Protein AF-A0A5M9QI84-F1 (afdb_monomer)

Organism: NCBI:txid29419

Mean predicted aligned error: 10.66 Å

Structure (mmCIF, N/CA/C/O backbone):
data_AF-A0A5M9QI84-F1
#
_entry.id   AF-A0A5M9QI84-F1
#
loop_
_atom_site.group_PDB
_atom_site.id
_atom_site.type_symbol
_atom_site.label_atom_id
_atom_site.label_alt_id
_atom_site.label_comp_id
_atom_site.label_asym_id
_atom_site.label_entity_id
_atom_site.label_seq_id
_atom_site.pdbx_PDB_ins_code
_atom_site.Cartn_x
_atom_site.Cartn_y
_atom_site.Cartn_z
_atom_site.occupancy
_atom_site.B_iso_or_equiv
_atom_site.auth_seq_id
_atom_site.auth_comp_id
_atom_site.auth_asym_id
_atom_site.auth_atom_id
_atom_site.pdbx_PDB_model_num
ATOM 1 N N . MET A 1 1 ? 29.558 16.854 -6.174 1.00 30.55 1 MET A N 1
ATOM 2 C CA . MET A 1 1 ? 29.067 15.676 -6.919 1.00 30.55 1 MET A CA 1
ATOM 3 C C . MET A 1 1 ? 27.880 15.114 -6.153 1.00 30.55 1 MET A C 1
ATOM 5 O O . MET A 1 1 ? 28.047 14.243 -5.314 1.00 30.55 1 MET A O 1
ATOM 9 N N . GLU A 1 2 ? 26.705 15.709 -6.356 1.00 24.31 2 GLU A N 1
ATOM 10 C CA . GLU A 1 2 ? 25.449 15.285 -5.729 1.00 24.31 2 GLU A CA 1
ATOM 11 C C . GLU A 1 2 ? 24.767 14.241 -6.618 1.00 24.31 2 GLU A C 1
ATOM 13 O O . GLU A 1 2 ? 24.443 14.504 -7.779 1.00 24.31 2 GLU A O 1
ATOM 18 N N . ASN A 1 3 ? 24.568 13.043 -6.070 1.00 26.72 3 ASN A N 1
ATOM 19 C CA . ASN A 1 3 ? 23.827 11.963 -6.709 1.00 26.72 3 ASN A CA 1
ATOM 20 C C . ASN A 1 3 ? 22.342 12.337 -6.807 1.00 26.72 3 ASN A C 1
ATOM 22 O O . ASN A 1 3 ? 21.588 12.281 -5.837 1.00 26.72 3 ASN A O 1
ATOM 26 N N . SER A 1 4 ? 21.922 12.705 -8.014 1.00 24.72 4 SER A N 1
ATOM 27 C CA . SER A 1 4 ? 20.533 12.960 -8.381 1.00 24.72 4 SER A CA 1
ATOM 28 C C . SER A 1 4 ? 19.772 11.640 -8.559 1.00 24.72 4 SER A C 1
ATOM 30 O O . SER A 1 4 ? 19.686 11.075 -9.650 1.00 24.72 4 SER A O 1
ATOM 32 N N . LEU A 1 5 ? 19.191 11.134 -7.469 1.00 24.02 5 LEU A N 1
ATOM 33 C CA . LEU A 1 5 ? 18.196 10.060 -7.536 1.00 24.02 5 LEU A CA 1
ATOM 34 C C . LEU A 1 5 ? 16.923 10.561 -8.260 1.00 24.02 5 LEU A C 1
ATOM 36 O O . LEU A 1 5 ? 16.459 11.676 -8.002 1.00 24.02 5 LEU A O 1
ATOM 40 N N . PRO A 1 6 ? 16.344 9.777 -9.190 1.00 25.61 6 PRO A N 1
ATOM 41 C CA . PRO A 1 6 ? 15.227 10.212 -10.022 1.00 25.61 6 PRO A CA 1
ATOM 42 C C . PRO A 1 6 ? 13.938 10.449 -9.217 1.00 25.61 6 PRO A C 1
ATOM 44 O O . PRO A 1 6 ? 13.602 9.718 -8.292 1.00 25.61 6 PRO A O 1
ATOM 47 N N . LEU A 1 7 ? 13.183 11.467 -9.643 1.00 30.34 7 LEU A N 1
ATOM 48 C CA . LEU A 1 7 ? 11.982 12.067 -9.037 1.00 30.34 7 LEU A CA 1
ATOM 49 C C . LEU A 1 7 ? 10.763 11.137 -8.776 1.00 30.34 7 LEU A C 1
ATOM 51 O O . LEU A 1 7 ? 9.669 11.652 -8.547 1.00 30.34 7 LEU A O 1
ATOM 55 N N . ILE A 1 8 ? 10.897 9.805 -8.826 1.00 24.98 8 ILE A N 1
ATOM 56 C CA . ILE A 1 8 ? 9.783 8.851 -8.627 1.00 24.98 8 ILE A CA 1
ATOM 57 C C . ILE A 1 8 ? 9.640 8.374 -7.168 1.00 24.98 8 ILE A C 1
ATOM 59 O O . ILE A 1 8 ? 8.590 7.875 -6.788 1.00 24.98 8 ILE A O 1
ATOM 63 N N . HIS A 1 9 ? 10.615 8.620 -6.297 1.00 30.11 9 HIS A N 1
ATOM 64 C CA . HIS A 1 9 ? 10.613 8.086 -4.925 1.00 30.11 9 HIS A CA 1
ATOM 65 C C . HIS A 1 9 ? 9.858 8.933 -3.877 1.00 30.11 9 HIS A C 1
ATOM 67 O O . HIS A 1 9 ? 10.265 8.960 -2.722 1.00 30.11 9 HIS A O 1
ATOM 73 N N . ARG A 1 10 ? 8.818 9.700 -4.243 1.00 29.59 10 ARG A N 1
ATOM 74 C CA . ARG A 1 10 ? 8.247 10.722 -3.329 1.00 29.59 10 ARG A CA 1
ATOM 75 C C . ARG A 1 10 ? 6.723 10.754 -3.196 1.00 29.59 10 ARG A C 1
ATOM 77 O O . ARG A 1 10 ? 6.195 11.764 -2.749 1.00 29.59 10 ARG A O 1
ATOM 84 N N . PHE A 1 11 ? 6.008 9.695 -3.559 1.00 29.03 11 PHE A N 1
ATOM 85 C CA . PHE A 1 11 ? 4.573 9.614 -3.269 1.00 29.03 11 PHE A CA 1
ATOM 86 C C . PHE A 1 11 ? 4.306 8.404 -2.405 1.00 29.03 11 PHE A C 1
ATOM 88 O O . PHE A 1 11 ? 4.350 7.272 -2.873 1.00 29.03 11 PHE A O 1
ATOM 95 N N . THR A 1 12 ? 4.072 8.674 -1.133 1.00 31.38 12 THR A N 1
ATOM 96 C CA . THR A 1 12 ? 3.837 7.670 -0.117 1.00 31.38 12 THR A CA 1
ATOM 97 C C . THR A 1 12 ? 2.560 8.062 0.622 1.00 31.38 12 THR A C 1
ATOM 99 O O . THR A 1 12 ? 2.435 9.139 1.188 1.00 31.38 12 THR A O 1
ATOM 102 N N . HIS A 1 13 ? 1.578 7.173 0.514 1.00 35.91 13 HIS A N 1
ATOM 103 C CA . HIS A 1 13 ? 0.322 7.077 1.258 1.00 35.91 13 HIS A CA 1
ATOM 104 C C . HIS A 1 13 ? -0.800 8.059 0.886 1.00 35.91 13 HIS A C 1
ATOM 106 O O . HIS A 1 13 ? -0.631 9.275 0.901 1.00 35.91 13 HIS A O 1
ATOM 112 N N . LEU A 1 14 ? -1.976 7.492 0.594 1.00 32.16 14 LEU A N 1
ATOM 113 C CA . LEU A 1 14 ? -3.254 8.191 0.508 1.00 32.16 14 LEU A CA 1
ATOM 114 C C . LEU A 1 14 ? -4.172 7.607 1.585 1.00 32.16 14 LEU A C 1
ATOM 116 O O . LEU A 1 14 ? -4.514 6.429 1.550 1.00 32.16 14 LEU A O 1
ATOM 120 N N . VAL A 1 15 ? -4.579 8.423 2.549 1.00 32.28 15 VAL A N 1
ATOM 121 C CA . VAL A 1 15 ? -5.573 8.041 3.557 1.00 32.28 15 VAL A CA 1
ATOM 122 C C . VAL A 1 15 ? -6.812 8.888 3.307 1.00 32.28 15 VAL A C 1
ATOM 124 O O . VAL A 1 15 ? -6.763 10.105 3.460 1.00 32.28 15 VAL A O 1
ATOM 127 N N . SER A 1 16 ? -7.906 8.270 2.870 1.00 29.27 16 SER A N 1
ATOM 128 C CA . SER A 1 16 ? -9.192 8.944 2.661 1.00 29.27 16 SER A CA 1
ATOM 129 C C . SER A 1 16 ? -10.014 8.879 3.949 1.00 29.27 16 SER A C 1
ATOM 131 O O . SER A 1 16 ? -10.030 7.839 4.611 1.00 29.27 16 SER A O 1
ATOM 133 N N . ILE A 1 17 ? -10.671 9.970 4.355 1.00 33.84 17 ILE A N 1
ATOM 134 C CA . ILE A 1 17 ? -11.368 10.053 5.650 1.00 33.84 17 ILE A CA 1
ATOM 135 C C . ILE A 1 17 ? -12.773 10.717 5.557 1.00 33.84 17 ILE A C 1
ATOM 137 O O . ILE A 1 17 ? -12.872 11.931 5.427 1.00 33.84 17 ILE A O 1
ATOM 141 N N . THR A 1 18 ? -13.799 9.849 5.714 1.00 32.12 18 THR A N 1
ATOM 142 C CA . THR A 1 18 ? -15.209 9.867 6.255 1.00 32.12 18 THR A CA 1
ATOM 143 C C . THR A 1 18 ? -16.428 10.677 5.701 1.00 32.12 18 THR A C 1
ATOM 145 O O . THR A 1 18 ? -16.229 11.756 5.163 1.00 32.12 18 THR A O 1
ATOM 148 N N . PRO A 1 19 ? -17.698 10.163 5.883 1.00 47.44 19 PRO A N 1
ATOM 149 C CA . PRO A 1 19 ? -18.927 10.428 5.074 1.00 47.44 19 PRO A CA 1
ATOM 150 C C . PRO A 1 19 ? -20.202 10.904 5.862 1.00 47.44 19 PRO A C 1
ATOM 152 O O . PRO A 1 19 ? -20.095 11.048 7.072 1.00 47.44 19 PRO A O 1
ATOM 155 N N . PHE A 1 20 ? -21.392 11.057 5.209 1.00 30.67 20 PHE A N 1
ATOM 156 C CA . PHE A 1 20 ? -22.786 10.678 5.645 1.00 30.67 20 PHE A CA 1
ATOM 157 C C . PHE A 1 20 ? -23.955 11.115 4.676 1.00 30.67 20 PHE A C 1
ATOM 159 O O . PHE A 1 20 ? -24.188 12.295 4.472 1.00 30.67 20 PHE A O 1
ATOM 166 N N . LEU A 1 21 ? -24.667 10.102 4.130 1.00 28.45 21 LEU A N 1
ATOM 167 C CA . LEU A 1 21 ? -26.059 9.868 3.620 1.00 28.45 21 LEU A CA 1
ATOM 168 C C . LEU A 1 21 ? -26.914 10.743 2.635 1.00 28.45 21 LEU A C 1
ATOM 170 O O . LEU A 1 21 ? -27.286 11.877 2.894 1.00 28.45 21 LEU A O 1
ATOM 174 N N . HIS A 1 22 ? -27.421 9.986 1.632 1.00 26.27 22 HIS A N 1
ATOM 175 C CA . HIS A 1 22 ? -28.695 9.977 0.865 1.00 26.27 22 HIS A CA 1
ATOM 176 C C . HIS A 1 22 ? -28.988 11.016 -0.242 1.00 26.27 22 HIS A C 1
ATOM 178 O O . HIS A 1 22 ? -29.571 12.058 0.012 1.00 26.27 22 HIS A O 1
ATOM 184 N N . ALA A 1 23 ? -28.797 10.627 -1.513 1.00 22.30 23 ALA A N 1
ATOM 185 C CA . ALA A 1 23 ? -29.898 10.228 -2.405 1.00 22.30 23 ALA A CA 1
ATOM 186 C C . ALA A 1 23 ? -29.393 9.774 -3.787 1.00 22.30 23 ALA A C 1
ATOM 188 O O . ALA A 1 23 ? -28.518 10.382 -4.389 1.00 22.30 23 ALA A O 1
ATOM 189 N N . SER A 1 24 ? -29.993 8.674 -4.245 1.00 24.97 24 SER A N 1
ATOM 190 C CA . SER A 1 24 ? -30.173 8.248 -5.636 1.00 24.97 24 SER A CA 1
ATOM 191 C C . SER A 1 24 ? -30.306 9.403 -6.637 1.00 24.97 24 SER A C 1
ATOM 193 O O . SER A 1 24 ? -30.844 10.439 -6.263 1.00 24.97 24 SER A O 1
ATOM 195 N N . LEU A 1 25 ? -29.930 9.113 -7.896 1.00 24.00 25 LEU A N 1
ATOM 196 C CA . LEU A 1 25 ? -30.235 9.747 -9.202 1.00 24.00 25 LEU A CA 1
ATOM 197 C C . LEU A 1 25 ? -28.900 9.974 -9.951 1.00 24.00 25 LEU A C 1
ATOM 199 O O . LEU A 1 25 ? -28.003 10.598 -9.409 1.00 24.00 25 LEU A O 1
ATOM 203 N N . GLU A 1 26 ? -28.601 9.500 -11.160 1.00 26.55 26 GLU A N 1
ATOM 204 C CA . GLU A 1 26 ? -29.322 8.820 -12.235 1.00 26.55 26 GLU A CA 1
ATOM 205 C C . GLU A 1 26 ? -28.265 8.213 -13.183 1.00 26.55 26 GLU A C 1
ATOM 207 O O . GLU A 1 26 ? -27.348 8.900 -13.621 1.00 26.55 26 GLU A O 1
ATOM 212 N N . SER A 1 27 ? -28.407 6.940 -13.553 1.00 25.56 27 SER A N 1
ATOM 213 C CA . SER A 1 27 ? -28.215 6.495 -14.946 1.00 25.56 27 SER A CA 1
ATOM 214 C C . SER A 1 27 ? -28.806 5.097 -15.134 1.00 25.56 27 SER A C 1
ATOM 216 O O . SER A 1 27 ? -28.123 4.115 -15.393 1.00 25.56 27 SER A O 1
ATOM 218 N N . ASN A 1 28 ? -30.132 5.021 -15.016 1.00 25.98 28 ASN A N 1
ATOM 219 C CA . ASN A 1 28 ? -30.919 4.027 -15.736 1.00 25.98 28 ASN A CA 1
ATOM 220 C C . ASN A 1 28 ? -32.097 4.741 -16.402 1.00 25.98 28 ASN A C 1
ATOM 222 O O . ASN A 1 28 ? -33.171 4.893 -15.834 1.00 25.98 28 ASN A O 1
ATOM 226 N N . VAL A 1 29 ? -31.860 5.176 -17.636 1.00 28.61 29 VAL A N 1
ATOM 227 C CA . VAL A 1 29 ? -32.875 5.487 -18.647 1.00 28.61 29 VAL A CA 1
ATOM 228 C C . VAL A 1 29 ? -32.343 4.752 -19.882 1.00 28.61 29 VAL A C 1
ATOM 230 O O . VAL A 1 29 ? -31.301 5.121 -20.409 1.00 28.61 29 VAL A O 1
ATOM 233 N N . LYS A 1 30 ? -32.886 3.616 -20.331 1.00 27.00 30 LYS A N 1
ATOM 234 C CA . LYS A 1 30 ? -34.284 3.346 -20.683 1.00 27.00 30 LYS A CA 1
ATOM 235 C C . LYS A 1 30 ? -34.603 1.847 -20.582 1.00 27.00 30 LYS A C 1
ATOM 237 O O . LYS A 1 30 ? -33.882 1.045 -21.173 1.00 27.00 30 LYS A O 1
ATOM 242 N N . LYS A 1 31 ? -35.747 1.506 -19.980 1.00 28.73 31 LYS A N 1
ATOM 243 C CA . LYS A 1 31 ? -36.825 0.707 -20.605 1.00 28.73 31 LYS A CA 1
ATOM 244 C C . LYS A 1 31 ? -38.012 0.596 -19.639 1.00 28.73 31 LYS A C 1
ATOM 246 O O . LYS A 1 31 ? -37.944 -0.099 -18.633 1.00 28.73 31 LYS A O 1
ATOM 251 N N . GLU A 1 32 ? -39.080 1.314 -19.971 1.00 28.67 32 GLU A N 1
ATOM 252 C CA . GLU A 1 32 ? -40.407 1.205 -19.362 1.00 28.67 32 GLU A CA 1
ATOM 253 C C . GLU A 1 32 ? -41.165 -0.032 -19.864 1.00 28.67 32 GLU A C 1
ATOM 255 O O . GLU A 1 32 ? -41.078 -0.372 -21.045 1.00 28.67 32 GLU A O 1
ATOM 260 N N . ALA A 1 33 ? -41.960 -0.625 -18.967 1.00 28.97 33 ALA A N 1
ATOM 261 C CA . ALA A 1 33 ? -43.312 -1.172 -19.182 1.00 28.97 33 ALA A CA 1
ATOM 262 C C . ALA A 1 33 ? -43.852 -1.606 -17.793 1.00 28.97 33 ALA A C 1
ATOM 264 O O . ALA A 1 33 ? -43.355 -2.563 -17.211 1.00 28.97 33 ALA A O 1
ATOM 265 N N . SER A 1 34 ? -44.606 -0.754 -17.087 1.00 29.94 34 SER A N 1
ATOM 266 C CA . SER A 1 34 ? -46.083 -0.641 -17.075 1.00 29.94 34 SER A CA 1
ATOM 267 C C . SER A 1 34 ? -46.809 -1.479 -15.995 1.00 29.94 34 SER A C 1
ATOM 269 O O . SER A 1 34 ? -47.016 -2.677 -16.154 1.00 29.94 34 SER A O 1
ATOM 271 N N . LYS A 1 35 ? -47.287 -0.814 -14.922 1.00 29.47 35 LYS A N 1
ATOM 272 C CA . LYS A 1 35 ? -48.696 -0.813 -14.435 1.00 29.47 35 LYS A CA 1
ATOM 273 C C . LYS A 1 35 ? -48.870 -0.009 -13.121 1.00 29.47 35 LYS A C 1
ATOM 275 O O . LYS A 1 35 ? -47.956 -0.024 -12.302 1.00 29.47 35 LYS A O 1
ATOM 280 N N . PRO A 1 36 ? -50.016 0.675 -12.901 1.00 39.25 36 PRO A N 1
ATOM 281 C CA . PRO A 1 36 ? -50.215 1.598 -11.778 1.00 39.25 36 PRO A CA 1
ATOM 282 C C . PRO A 1 36 ? -51.029 0.991 -10.620 1.00 39.25 36 PRO A C 1
ATOM 284 O O . PRO A 1 36 ? -51.920 0.176 -10.855 1.00 39.25 36 PRO A O 1
ATOM 287 N N . LEU A 1 37 ? -50.806 1.473 -9.391 1.00 32.31 37 LEU A N 1
ATOM 288 C CA . LEU A 1 37 ? -51.792 1.434 -8.301 1.00 32.31 37 LEU A CA 1
ATOM 289 C C . LEU A 1 37 ? -51.643 2.661 -7.374 1.00 32.31 37 LEU A C 1
ATOM 291 O O . LEU A 1 37 ? -50.608 2.859 -6.752 1.00 32.31 37 LEU A O 1
ATOM 295 N N . SER A 1 38 ? -52.712 3.465 -7.401 1.00 32.03 38 SER A N 1
ATOM 296 C CA . SER A 1 38 ? -53.344 4.424 -6.465 1.00 32.03 38 SER A CA 1
ATOM 297 C C . SER A 1 38 ? -52.656 4.983 -5.192 1.00 32.03 38 SER A C 1
ATOM 299 O O . SER A 1 38 ? -51.777 4.362 -4.607 1.00 32.03 38 SER A O 1
ATOM 301 N N . PRO A 1 39 ? -53.119 6.167 -4.718 1.00 49.25 39 PRO A N 1
ATOM 302 C CA . PRO A 1 39 ? -52.326 7.146 -3.977 1.00 49.25 39 PRO A CA 1
ATOM 303 C C . PRO A 1 39 ? -52.599 7.137 -2.467 1.00 49.25 39 PRO A C 1
ATOM 305 O O . PRO A 1 39 ? -53.737 6.920 -2.068 1.00 49.25 39 PRO A O 1
ATOM 308 N N . GLN A 1 40 ? -51.597 7.488 -1.650 1.00 32.72 40 GLN A N 1
ATOM 309 C CA . GLN A 1 40 ? -51.746 8.317 -0.438 1.00 32.72 40 GLN A CA 1
ATOM 310 C C . GLN A 1 40 ? -50.416 8.433 0.323 1.00 32.72 40 GLN A C 1
ATOM 312 O O . GLN A 1 40 ? -49.981 7.491 0.970 1.00 32.72 40 GLN A O 1
ATOM 317 N N . ALA A 1 41 ? -49.817 9.622 0.293 1.00 31.73 41 ALA A N 1
ATOM 318 C CA . ALA A 1 41 ? -49.153 10.246 1.440 1.00 31.73 41 ALA A CA 1
ATOM 319 C C . ALA A 1 41 ? -48.819 11.697 1.060 1.00 31.73 41 ALA A C 1
ATOM 321 O O . ALA A 1 41 ? -48.107 11.947 0.090 1.00 31.73 41 ALA A O 1
ATOM 322 N N . LYS A 1 42 ? -49.365 12.667 1.800 1.00 34.41 42 LYS A N 1
ATOM 323 C CA . LYS A 1 42 ? -48.950 14.074 1.700 1.00 34.41 42 LYS A CA 1
ATOM 324 C C . LYS A 1 42 ? -47.482 14.186 2.141 1.00 34.41 42 LYS A C 1
ATOM 326 O O . LYS A 1 42 ? -47.168 13.676 3.217 1.00 34.41 42 LYS A O 1
ATOM 331 N N . PRO A 1 43 ? -46.599 14.875 1.399 1.00 35.97 43 PRO A N 1
ATOM 332 C CA . PRO A 1 43 ? -45.255 15.133 1.886 1.00 35.97 43 PRO A CA 1
ATOM 333 C C . PRO A 1 43 ? -45.310 16.283 2.896 1.00 35.97 43 PRO A C 1
ATOM 335 O O . PRO A 1 43 ? -45.725 17.396 2.572 1.00 35.97 43 PRO A O 1
ATOM 338 N N . THR A 1 44 ? -44.905 15.997 4.130 1.00 37.84 44 THR A N 1
ATOM 339 C CA . THR A 1 44 ? -44.663 17.014 5.158 1.00 37.84 44 THR A CA 1
ATOM 340 C C . THR A 1 44 ? -43.153 17.209 5.293 1.00 37.84 44 THR A C 1
ATOM 342 O O . THR A 1 44 ? -42.403 16.240 5.253 1.00 37.84 44 THR A O 1
ATOM 345 N N . SER A 1 45 ? -42.764 18.475 5.462 1.00 41.66 45 SER A N 1
ATOM 346 C CA . SER A 1 45 ? -41.455 19.021 5.857 1.00 41.66 45 SER A CA 1
ATOM 347 C C . SER A 1 45 ? -40.258 18.855 4.907 1.00 41.66 45 SER A C 1
ATOM 349 O O . SER A 1 45 ? -39.610 17.819 4.857 1.00 41.66 45 SER A O 1
ATOM 351 N N . GLN A 1 46 ? -39.943 19.968 4.229 1.00 42.53 46 GLN A N 1
ATOM 352 C CA . GLN A 1 46 ? -38.600 20.533 4.024 1.00 42.53 46 GLN A CA 1
ATOM 353 C C . GLN A 1 46 ? -37.437 19.526 3.969 1.00 42.53 46 GLN A C 1
ATOM 355 O O . GLN A 1 46 ? -36.683 19.365 4.924 1.00 42.53 46 GLN A O 1
ATOM 360 N N . SER A 1 47 ? -37.234 18.916 2.800 1.00 41.28 47 SER A N 1
ATOM 361 C CA . SER A 1 47 ? -35.943 18.325 2.449 1.00 41.28 47 SER A CA 1
ATOM 362 C C . SER A 1 47 ? -34.967 19.467 2.156 1.00 41.28 47 SER A C 1
ATOM 364 O O . SER A 1 47 ? -34.965 20.035 1.065 1.00 41.28 47 SER A O 1
ATOM 366 N N . GLN A 1 48 ? -34.157 19.841 3.148 1.00 44.88 48 GLN A N 1
ATOM 367 C CA . GLN A 1 48 ? -32.874 20.481 2.860 1.00 44.88 48 GLN A CA 1
ATOM 368 C C . GLN A 1 48 ? -32.065 19.493 2.009 1.00 44.88 48 GLN A C 1
ATOM 370 O O . GLN A 1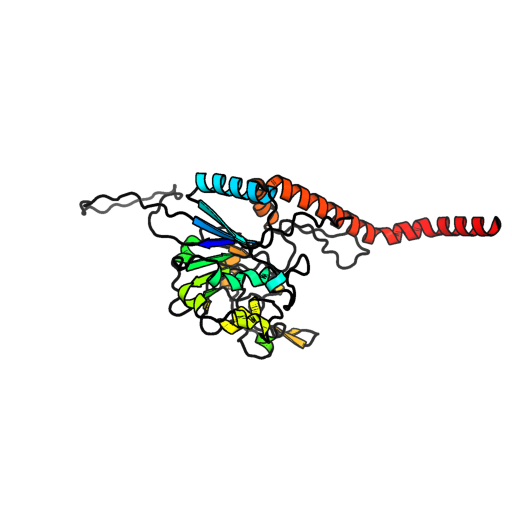 48 ? -32.060 18.293 2.296 1.00 44.88 48 GLN A O 1
ATOM 375 N N . ALA A 1 49 ? -31.453 19.976 0.926 1.00 44.56 49 ALA A N 1
ATOM 376 C CA . ALA A 1 49 ? -30.569 19.153 0.109 1.00 44.56 49 ALA A CA 1
ATOM 377 C C . ALA A 1 49 ? -29.467 18.558 1.010 1.00 44.56 49 ALA A C 1
ATOM 379 O O . ALA A 1 49 ? -28.968 19.278 1.880 1.00 44.56 49 ALA A O 1
ATOM 380 N N . PRO A 1 50 ? -29.111 17.271 0.849 1.00 50.28 50 PRO A N 1
ATOM 381 C CA . PRO A 1 50 ? -28.123 16.622 1.703 1.00 50.28 50 PRO A CA 1
ATOM 382 C C . PRO A 1 50 ? -26.801 17.396 1.656 1.00 50.28 50 PRO A C 1
ATOM 384 O O . PRO A 1 50 ? -26.292 17.717 0.580 1.00 50.28 50 PRO A O 1
ATOM 387 N N . GLU A 1 51 ? -26.263 17.718 2.831 1.00 57.38 51 GLU A N 1
ATOM 388 C CA . GLU A 1 51 ? -24.984 18.407 2.966 1.00 57.38 51 GLU A CA 1
ATOM 389 C C . GLU A 1 51 ? -23.871 17.511 2.406 1.00 57.38 51 GLU A C 1
ATOM 391 O O . GLU A 1 51 ? -23.605 16.416 2.905 1.00 57.38 51 GLU A O 1
ATOM 396 N N . ILE A 1 52 ? -23.237 17.954 1.321 1.00 68.06 52 ILE A N 1
ATOM 397 C CA . ILE A 1 52 ? -22.157 17.212 0.674 1.00 68.06 52 ILE A CA 1
ATOM 398 C C . ILE A 1 52 ? -20.906 17.333 1.545 1.00 68.06 52 ILE A C 1
ATOM 400 O O . ILE A 1 52 ? -20.202 18.342 1.507 1.00 68.06 52 ILE A O 1
ATOM 404 N N . LEU A 1 53 ? -20.624 16.295 2.333 1.00 74.25 53 LEU A N 1
ATOM 405 C CA . LEU A 1 53 ? -19.451 16.270 3.203 1.00 74.25 53 LEU A CA 1
ATOM 406 C C . LEU A 1 53 ? -18.155 16.144 2.393 1.00 74.25 53 LEU A C 1
ATOM 408 O O . LEU A 1 53 ? -18.102 15.306 1.487 1.00 74.25 53 LEU A O 1
ATOM 412 N N . PRO A 1 54 ? -17.112 16.930 2.719 1.00 85.69 54 PRO A N 1
ATOM 413 C CA . PRO A 1 54 ? -15.856 16.931 1.984 1.00 85.69 54 PRO A CA 1
ATOM 414 C C . PRO A 1 54 ? -15.042 15.650 2.172 1.00 85.69 54 PRO A C 1
ATOM 416 O O . PRO A 1 54 ? -15.033 15.048 3.243 1.00 85.69 54 PRO A O 1
ATOM 419 N N . ILE A 1 55 ? -14.291 15.266 1.137 1.00 86.50 55 ILE A N 1
ATOM 420 C CA . ILE A 1 55 ? -13.290 14.199 1.219 1.00 86.50 55 ILE A CA 1
ATOM 421 C C . ILE A 1 55 ? -11.966 14.799 1.686 1.00 86.50 55 ILE A C 1
ATOM 423 O O . ILE A 1 55 ? -11.376 15.653 1.022 1.00 86.50 55 ILE A O 1
ATOM 427 N N . HIS A 1 56 ? -11.458 14.296 2.807 1.00 92.19 56 HIS A N 1
ATOM 428 C CA . HIS A 1 56 ? -10.134 14.648 3.302 1.00 92.19 56 HIS A CA 1
ATOM 429 C C . HIS A 1 56 ? -9.129 13.559 2.928 1.00 92.19 56 HIS A C 1
ATOM 431 O O . HIS A 1 56 ? -9.255 12.407 3.350 1.00 92.19 56 HIS A O 1
ATOM 437 N N . PHE A 1 57 ? -8.118 13.932 2.147 1.00 93.88 57 PHE A N 1
ATOM 438 C CA . PHE A 1 57 ? -6.973 13.087 1.833 1.00 93.88 57 PHE A CA 1
ATOM 439 C C . PHE A 1 57 ? -5.806 13.444 2.751 1.00 93.88 57 PHE A C 1
ATOM 441 O O . PHE A 1 57 ? -5.324 14.570 2.726 1.00 93.88 57 PHE A O 1
ATOM 448 N N . HIS A 1 58 ? -5.326 12.490 3.542 1.00 95.75 58 HIS A N 1
ATOM 449 C CA . HIS A 1 58 ? -4.148 12.638 4.391 1.00 95.75 58 HIS A CA 1
ATOM 450 C C . HIS A 1 58 ? -2.991 11.840 3.780 1.00 95.75 58 HIS A C 1
ATOM 452 O O . HIS A 1 58 ? -3.060 10.615 3.691 1.00 95.75 58 HIS A O 1
ATOM 458 N N . LEU A 1 59 ? -1.934 12.527 3.347 1.00 94.44 59 LEU A N 1
ATOM 459 C CA . LEU A 1 59 ? -0.729 11.909 2.794 1.00 94.44 59 LEU A CA 1
ATOM 460 C C . LEU A 1 59 ? 0.387 11.878 3.828 1.00 94.44 59 LEU A C 1
ATOM 462 O O . LEU A 1 59 ? 0.632 12.883 4.492 1.00 94.44 59 LEU A O 1
ATOM 466 N N . LEU A 1 60 ? 1.081 10.747 3.938 1.00 92.94 60 LEU A N 1
ATOM 467 C CA . LEU A 1 60 ? 2.190 10.564 4.875 1.00 92.94 60 LEU A CA 1
ATOM 468 C C . LEU A 1 60 ? 3.509 10.577 4.095 1.00 92.94 60 LEU A C 1
ATOM 470 O O . LEU A 1 60 ? 3.850 9.612 3.425 1.00 92.94 60 LEU A O 1
ATOM 474 N N . ALA A 1 61 ? 4.283 11.649 4.146 1.00 90.00 61 ALA A N 1
ATOM 475 C CA . ALA A 1 61 ? 5.455 11.782 3.282 1.00 90.00 61 ALA A CA 1
ATOM 476 C C . ALA A 1 61 ? 6.708 12.121 4.078 1.00 90.00 61 ALA A C 1
ATOM 478 O O . ALA A 1 61 ? 6.634 12.840 5.063 1.00 90.00 61 ALA A O 1
ATOM 479 N N . ASP A 1 62 ? 7.865 11.646 3.615 1.00 88.44 62 ASP A N 1
ATOM 480 C CA . ASP A 1 62 ? 9.147 12.030 4.206 1.00 88.44 62 ASP A CA 1
ATOM 481 C C . ASP A 1 62 ? 9.527 13.452 3.774 1.00 88.44 62 ASP A C 1
ATOM 483 O O . ASP A 1 62 ? 9.447 14.424 4.524 1.00 88.44 62 ASP A O 1
ATOM 487 N N . SER A 1 63 ? 9.838 13.599 2.484 1.00 81.94 63 SER A N 1
ATOM 488 C CA . SER A 1 63 ? 10.182 14.889 1.899 1.00 81.94 63 SER A CA 1
ATOM 489 C C . SER A 1 63 ? 9.547 15.080 0.524 1.00 81.94 63 SER A C 1
ATOM 491 O O . SER A 1 63 ? 9.806 14.349 -0.436 1.00 81.94 63 SER A O 1
ATOM 493 N N . LEU A 1 64 ? 8.757 16.145 0.381 1.00 85.94 64 LEU A N 1
ATOM 494 C CA . LEU A 1 64 ? 8.145 16.535 -0.889 1.00 85.94 64 LEU A CA 1
ATOM 495 C C . LEU A 1 64 ? 8.858 17.750 -1.481 1.00 85.94 64 LEU A C 1
ATOM 497 O O . LEU A 1 64 ? 9.137 18.731 -0.798 1.00 85.94 64 LEU A O 1
ATOM 501 N N . SER A 1 65 ? 9.152 17.693 -2.781 1.00 90.00 65 SER A N 1
ATOM 502 C CA . SER A 1 65 ? 9.732 18.839 -3.488 1.00 90.00 65 SER A CA 1
ATOM 503 C C . SER A 1 65 ? 8.720 19.987 -3.595 1.00 90.00 65 SER A C 1
ATOM 505 O O . SER A 1 65 ? 7.514 19.746 -3.674 1.00 90.00 65 SER A O 1
ATOM 507 N N . LYS A 1 66 ? 9.192 21.238 -3.704 1.00 93.56 66 LYS A N 1
ATOM 508 C CA . LYS A 1 66 ? 8.316 22.401 -3.961 1.00 93.56 66 LYS A CA 1
ATOM 509 C C . LYS A 1 66 ? 7.446 22.205 -5.212 1.00 93.56 66 LYS A C 1
ATOM 511 O O . LYS A 1 66 ? 6.264 22.532 -5.198 1.00 93.56 66 LYS A O 1
ATOM 516 N N . ALA A 1 67 ? 8.011 21.609 -6.266 1.00 92.00 67 ALA A N 1
ATOM 517 C CA . ALA A 1 67 ? 7.282 21.288 -7.493 1.00 92.00 67 ALA A CA 1
ATOM 518 C C . ALA A 1 67 ? 6.170 20.250 -7.259 1.00 92.00 67 ALA A C 1
ATOM 520 O O . ALA A 1 67 ? 5.073 20.385 -7.795 1.00 92.00 67 ALA A O 1
ATOM 521 N N . THR A 1 68 ? 6.428 19.235 -6.431 1.00 88.75 68 THR A N 1
ATOM 522 C CA . THR A 1 68 ? 5.419 18.246 -6.026 1.00 88.75 68 THR A CA 1
ATOM 523 C C . THR A 1 68 ? 4.293 18.894 -5.226 1.00 88.75 68 THR A C 1
ATOM 525 O O . THR A 1 68 ? 3.130 18.671 -5.545 1.00 88.75 68 THR A O 1
ATOM 528 N N . LEU A 1 69 ? 4.622 19.732 -4.240 1.00 91.94 69 LEU A N 1
ATOM 529 C CA . LEU A 1 69 ? 3.631 20.451 -3.432 1.00 91.94 69 LEU A CA 1
ATOM 530 C C . LEU A 1 69 ? 2.742 21.359 -4.294 1.00 91.94 69 LEU A C 1
ATOM 532 O O . LEU A 1 69 ? 1.530 21.393 -4.111 1.00 91.94 69 LEU A O 1
ATOM 536 N N . SER A 1 70 ? 3.326 22.054 -5.273 1.00 95.44 70 SER A N 1
ATOM 537 C CA . SER A 1 70 ? 2.570 22.872 -6.229 1.00 95.44 70 SER A CA 1
ATOM 538 C C . SER A 1 70 ? 1.604 22.035 -7.082 1.00 95.44 70 SER A C 1
ATOM 540 O O . SER A 1 70 ? 0.447 22.423 -7.256 1.00 95.44 70 SER A O 1
ATOM 542 N N . ARG A 1 71 ? 2.032 20.854 -7.549 1.00 92.50 71 ARG A N 1
ATOM 543 C CA . ARG A 1 71 ? 1.152 19.920 -8.270 1.00 92.50 71 ARG A CA 1
ATOM 544 C C . ARG A 1 71 ? 0.045 19.343 -7.385 1.00 92.50 71 ARG A C 1
ATOM 546 O O . ARG A 1 71 ? -1.072 19.207 -7.867 1.00 92.50 71 ARG A O 1
ATOM 553 N N . LEU A 1 72 ? 0.319 19.057 -6.108 1.00 92.94 72 LEU A N 1
ATOM 554 C CA . LEU A 1 72 ? -0.701 18.611 -5.150 1.00 92.94 72 LEU A CA 1
ATOM 555 C C . LEU A 1 72 ? -1.764 19.687 -4.905 1.00 92.94 72 LEU A C 1
ATOM 557 O O . LEU A 1 72 ? -2.942 19.368 -4.950 1.00 92.94 72 LEU A O 1
ATOM 561 N N . ARG A 1 73 ? -1.375 20.959 -4.752 1.00 96.56 73 ARG A N 1
ATOM 562 C CA . ARG A 1 73 ? -2.336 22.076 -4.652 1.00 96.56 73 ARG A CA 1
ATOM 563 C C . ARG A 1 73 ? -3.191 22.217 -5.908 1.00 96.56 73 ARG A C 1
ATOM 565 O O . ARG A 1 73 ? -4.382 22.470 -5.825 1.00 96.56 73 ARG A O 1
ATOM 572 N N . THR A 1 74 ? -2.583 22.026 -7.079 1.00 95.56 74 THR A N 1
ATOM 573 C CA . THR A 1 74 ? -3.327 22.022 -8.348 1.00 95.56 74 THR A CA 1
ATOM 574 C C . THR A 1 74 ? -4.330 20.867 -8.380 1.00 95.56 74 THR A C 1
ATOM 576 O O . THR A 1 74 ? -5.472 21.065 -8.775 1.00 95.56 74 THR A O 1
ATOM 579 N N . LEU A 1 75 ? -3.918 19.677 -7.926 1.00 93.25 75 LEU A N 1
ATOM 580 C CA . LEU A 1 75 ? -4.781 18.499 -7.860 1.00 93.25 75 LEU A CA 1
ATOM 581 C C . LEU A 1 75 ? -5.946 18.721 -6.892 1.00 93.25 75 LEU A C 1
ATOM 583 O O . LEU A 1 75 ? -7.078 18.431 -7.255 1.00 93.25 75 LEU A O 1
ATOM 587 N N . GLU A 1 76 ? -5.681 19.265 -5.705 1.00 94.12 76 GLU A N 1
ATOM 588 C CA . GLU A 1 76 ? -6.705 19.641 -4.728 1.00 94.12 76 GLU A CA 1
ATOM 589 C C . GLU A 1 76 ? -7.743 20.579 -5.347 1.00 94.12 76 GLU A C 1
ATOM 591 O O . GLU A 1 76 ? -8.927 20.265 -5.307 1.00 94.12 76 GLU A O 1
ATOM 596 N N . SER A 1 77 ? -7.314 21.662 -6.008 1.00 95.12 77 SER A N 1
ATOM 597 C CA . SER A 1 77 ? -8.229 22.582 -6.695 1.00 95.12 77 SER A CA 1
ATOM 598 C C . SER A 1 77 ? -9.055 21.893 -7.785 1.00 95.12 77 SER A C 1
ATOM 600 O O . SER A 1 77 ? -10.255 22.142 -7.890 1.00 95.12 77 SER A O 1
ATOM 602 N N . SER A 1 78 ? -8.440 21.019 -8.592 1.00 91.44 78 SER A N 1
ATOM 603 C CA . SER A 1 78 ? -9.147 20.267 -9.638 1.00 91.44 78 SER A CA 1
ATOM 604 C C . SER A 1 78 ? -10.172 19.285 -9.066 1.00 91.44 78 SER A C 1
ATOM 606 O O . SER A 1 78 ? -11.265 19.171 -9.611 1.00 91.44 78 SER A O 1
ATOM 608 N N . LEU A 1 79 ? -9.845 18.593 -7.972 1.00 88.62 79 LEU A N 1
ATOM 609 C CA . LEU A 1 79 ? -10.767 17.675 -7.300 1.00 88.62 79 LEU A CA 1
ATOM 610 C C . LEU A 1 79 ? -11.893 18.433 -6.597 1.00 88.62 79 LEU A C 1
ATOM 612 O O . LEU A 1 79 ? -13.050 18.051 -6.734 1.00 88.62 79 LEU A O 1
ATOM 616 N N . ASN A 1 80 ? -11.573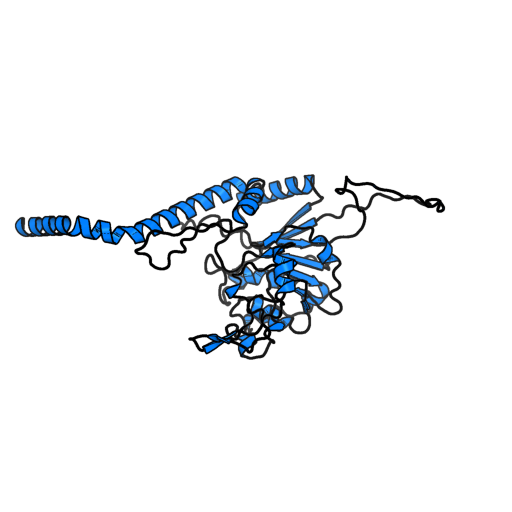 19.538 -5.921 1.00 89.81 80 ASN A N 1
ATOM 617 C CA . ASN A 1 80 ? -12.537 20.377 -5.210 1.00 89.81 80 ASN A CA 1
ATOM 618 C C . ASN A 1 80 ? -13.585 21.008 -6.146 1.00 89.81 80 ASN A C 1
ATOM 620 O O . ASN A 1 80 ? -14.692 21.306 -5.711 1.00 89.81 80 ASN A O 1
ATOM 624 N N . ALA A 1 81 ? -13.262 21.173 -7.435 1.00 91.56 81 ALA A N 1
ATOM 625 C CA . ALA A 1 81 ? -14.217 21.593 -8.463 1.00 91.56 81 ALA A CA 1
ATOM 626 C C . ALA A 1 81 ? -15.243 20.502 -8.838 1.00 91.56 81 ALA A C 1
ATOM 628 O O . ALA A 1 81 ? -16.289 20.821 -9.397 1.00 91.56 81 ALA A O 1
ATOM 629 N N . ILE A 1 82 ? -14.946 19.229 -8.554 1.00 87.31 82 ILE A N 1
ATOM 630 C CA . ILE A 1 82 ? -15.826 18.078 -8.812 1.00 87.31 82 ILE A CA 1
ATOM 631 C C . ILE A 1 82 ? -16.605 17.718 -7.544 1.00 87.31 82 ILE A C 1
ATOM 633 O O . ILE A 1 82 ? -17.812 17.496 -7.589 1.00 87.31 82 ILE A O 1
ATOM 637 N N . TYR A 1 83 ? -15.905 17.636 -6.414 1.00 84.69 83 TYR A N 1
ATOM 638 C CA . TYR A 1 83 ? -16.459 17.264 -5.120 1.00 84.69 83 TYR A CA 1
ATOM 639 C C . TYR A 1 83 ? -15.640 17.931 -4.008 1.00 84.69 83 TYR A C 1
ATOM 641 O O . TYR A 1 83 ? -14.409 17.887 -4.096 1.00 84.69 83 TYR A O 1
ATOM 649 N N . PRO A 1 84 ? -16.255 18.504 -2.953 1.00 90.31 84 PRO A N 1
ATOM 650 C CA . PRO A 1 84 ? -15.520 19.179 -1.886 1.00 90.31 84 PRO A CA 1
ATOM 651 C C . PRO A 1 84 ? -14.365 18.319 -1.354 1.00 90.31 84 PRO A C 1
ATOM 653 O O . PRO A 1 84 ? -14.574 17.190 -0.913 1.00 90.31 84 PRO A O 1
ATOM 656 N N . THR A 1 85 ? -13.132 18.812 -1.464 1.00 88.69 85 THR A N 1
ATOM 657 C CA . THR A 1 85 ? -11.917 18.012 -1.260 1.00 88.69 85 THR A CA 1
ATOM 658 C C . THR A 1 85 ? -10.831 18.833 -0.585 1.00 88.69 85 THR A C 1
ATOM 660 O O . THR A 1 85 ? -10.606 19.983 -0.954 1.00 88.69 85 THR A O 1
ATOM 663 N N . GLN A 1 86 ? -10.110 18.214 0.351 1.00 92.38 86 GLN A N 1
ATOM 664 C CA . GLN A 1 86 ? -8.903 18.787 0.944 1.00 92.38 86 GLN A CA 1
ATOM 665 C C . GLN A 1 86 ? -7.738 17.805 0.943 1.00 92.38 86 GLN A C 1
ATOM 667 O O . GLN A 1 86 ? -7.924 16.604 1.164 1.00 92.38 86 GLN A O 1
ATOM 672 N N . ILE A 1 87 ? -6.526 18.332 0.761 1.00 94.12 87 ILE A N 1
ATOM 673 C CA . ILE A 1 87 ? -5.289 17.548 0.792 1.00 94.12 87 ILE A CA 1
ATOM 674 C C . ILE A 1 87 ? -4.402 17.988 1.966 1.00 94.12 87 ILE A C 1
ATOM 676 O O . ILE A 1 87 ? -3.821 19.069 1.981 1.00 94.12 87 ILE A O 1
ATOM 680 N N . HIS A 1 88 ? -4.244 17.095 2.941 1.00 95.12 88 HIS A N 1
ATOM 681 C CA . HIS A 1 88 ? -3.438 17.264 4.149 1.00 95.12 88 HIS A CA 1
ATOM 682 C C . HIS A 1 88 ? -2.137 16.473 4.026 1.00 95.12 88 HIS A C 1
ATOM 684 O O . HIS A 1 88 ? -2.158 15.293 3.688 1.00 95.12 88 HIS A O 1
ATOM 690 N N . ILE A 1 89 ? -0.999 17.092 4.334 1.00 93.88 89 ILE A N 1
ATOM 691 C CA . ILE A 1 89 ? 0.318 16.447 4.243 1.00 93.88 89 ILE A CA 1
ATOM 692 C C . ILE A 1 89 ? 0.914 16.336 5.643 1.00 93.88 89 ILE A C 1
ATOM 694 O O . ILE A 1 89 ? 1.101 17.342 6.324 1.00 93.88 89 ILE A O 1
ATOM 698 N N . HIS A 1 90 ? 1.252 15.113 6.038 1.00 94.19 90 HIS A N 1
ATOM 699 C CA . HIS A 1 90 ? 1.870 14.774 7.315 1.00 94.19 90 HIS A CA 1
ATOM 700 C C . HIS A 1 90 ? 3.318 14.383 7.056 1.00 94.19 90 HIS A C 1
ATOM 702 O O . HIS A 1 90 ? 3.589 13.378 6.397 1.00 94.19 90 HIS A O 1
ATOM 708 N N . ALA A 1 91 ? 4.243 15.207 7.539 1.00 92.12 91 ALA A N 1
ATOM 709 C CA . ALA A 1 91 ? 5.666 14.946 7.403 1.00 92.12 91 ALA A CA 1
ATOM 710 C C . ALA A 1 91 ? 6.104 13.866 8.404 1.00 92.12 91 ALA A C 1
ATOM 712 O O . ALA A 1 91 ? 5.944 14.035 9.612 1.00 92.12 91 ALA A O 1
ATOM 713 N N . LEU A 1 92 ? 6.670 12.777 7.896 1.00 92.44 92 LEU A N 1
ATOM 714 C CA . LEU A 1 92 ? 7.306 11.707 8.663 1.00 92.44 92 LEU A CA 1
ATOM 715 C C . LEU A 1 92 ? 8.787 11.627 8.288 1.00 92.44 92 LEU A C 1
ATOM 717 O O . LEU A 1 92 ? 9.256 12.381 7.445 1.00 92.44 92 LEU A O 1
ATOM 721 N N . LYS A 1 93 ? 9.560 10.749 8.925 1.00 92.62 93 LYS A N 1
ATOM 722 C CA . LYS A 1 93 ? 10.971 10.547 8.574 1.00 92.62 93 LYS A CA 1
ATOM 723 C C . LYS A 1 93 ? 11.247 9.062 8.466 1.00 92.62 93 LYS A C 1
ATOM 725 O O . LYS A 1 93 ? 11.005 8.331 9.421 1.00 92.62 93 LYS A O 1
ATOM 730 N N . GLN A 1 94 ? 11.798 8.618 7.339 1.00 91.88 94 GLN A N 1
ATOM 731 C CA . GLN A 1 94 ? 12.222 7.221 7.203 1.00 91.88 94 GLN A CA 1
ATOM 732 C C . GLN A 1 94 ? 13.290 6.837 8.230 1.00 91.88 94 GLN A C 1
ATOM 734 O O . GLN A 1 94 ? 13.301 5.695 8.674 1.00 91.88 94 GLN A O 1
ATOM 739 N N . ALA A 1 95 ? 14.099 7.808 8.670 1.00 91.94 95 ALA A N 1
ATOM 740 C CA . ALA A 1 95 ? 15.100 7.645 9.723 1.00 91.94 95 ALA A CA 1
ATOM 741 C C . ALA A 1 95 ? 14.545 7.047 11.025 1.00 91.94 95 ALA A C 1
ATOM 743 O O . ALA A 1 95 ? 15.259 6.366 11.751 1.00 91.94 95 ALA A O 1
ATOM 744 N N . GLU A 1 96 ? 13.256 7.251 11.313 1.00 92.62 96 GLU A N 1
ATOM 745 C CA . GLU A 1 96 ? 12.600 6.677 12.493 1.00 92.62 96 GLU A CA 1
ATOM 746 C C . GLU A 1 96 ? 12.493 5.141 12.426 1.00 92.62 96 GLU A C 1
ATOM 748 O O . GLU A 1 96 ? 12.327 4.476 13.445 1.00 92.62 96 GLU A O 1
ATOM 753 N N . PHE A 1 97 ? 12.616 4.570 11.228 1.00 93.00 97 PHE A N 1
ATOM 754 C CA . PHE A 1 97 ? 12.440 3.150 10.947 1.00 93.00 97 PHE A CA 1
ATOM 755 C C . PHE A 1 97 ? 13.713 2.478 10.419 1.00 93.00 97 PHE A C 1
ATOM 757 O O . PHE A 1 97 ? 13.665 1.291 10.126 1.00 93.00 97 PHE A O 1
ATOM 764 N N . GLU A 1 98 ? 14.850 3.179 10.341 1.00 91.69 98 GLU A N 1
ATOM 765 C CA . GLU A 1 98 ? 16.115 2.658 9.781 1.00 91.69 98 GLU A CA 1
ATOM 766 C C . GLU A 1 98 ? 16.635 1.387 10.473 1.00 91.69 98 GLU A C 1
ATOM 768 O O . GLU A 1 98 ? 17.350 0.600 9.858 1.00 91.69 98 GLU A O 1
ATOM 773 N N . ALA A 1 99 ? 16.247 1.156 11.731 1.00 91.06 99 ALA A N 1
ATOM 774 C CA . ALA A 1 99 ? 16.562 -0.068 12.469 1.00 91.06 99 ALA A CA 1
ATOM 775 C C . ALA A 1 99 ? 15.745 -1.299 12.017 1.00 91.06 99 ALA A C 1
ATOM 777 O O . ALA A 1 99 ? 16.037 -2.416 12.440 1.00 91.06 99 ALA A O 1
ATOM 778 N N . LEU A 1 100 ? 14.704 -1.107 11.202 1.00 92.75 100 LEU A N 1
ATOM 779 C CA . LEU A 1 100 ? 13.857 -2.166 10.656 1.00 92.75 100 LEU A CA 1
ATOM 780 C C . LEU A 1 100 ? 14.341 -2.593 9.267 1.00 92.75 100 LEU A C 1
ATOM 782 O O . LEU A 1 100 ? 15.065 -1.868 8.584 1.00 92.75 100 LEU A O 1
ATOM 786 N N . ASN A 1 101 ? 13.874 -3.754 8.810 1.00 90.19 101 ASN A N 1
ATOM 787 C CA . ASN A 1 101 ? 14.150 -4.212 7.453 1.00 90.19 101 ASN A CA 1
ATOM 788 C C . ASN A 1 101 ? 13.526 -3.249 6.431 1.00 90.19 101 ASN A C 1
ATOM 790 O O . ASN A 1 101 ? 12.334 -2.960 6.512 1.00 90.19 101 ASN A O 1
ATOM 794 N N . PRO A 1 102 ? 14.282 -2.756 5.442 1.00 89.12 102 PRO A N 1
ATOM 795 C CA . PRO A 1 102 ? 13.693 -1.925 4.410 1.00 89.12 102 PRO A CA 1
ATOM 796 C C . PRO A 1 102 ? 12.756 -2.752 3.516 1.00 89.12 102 PRO A C 1
ATOM 798 O O . PRO A 1 102 ? 13.014 -3.925 3.238 1.00 89.12 102 PRO A O 1
ATOM 801 N N . TRP A 1 103 ? 11.694 -2.125 3.012 1.00 83.56 103 TRP A N 1
ATOM 802 C CA . TRP A 1 103 ? 10.679 -2.775 2.185 1.00 83.56 103 TRP A CA 1
ATOM 803 C C . TRP A 1 103 ? 10.232 -1.896 1.020 1.00 83.56 103 TRP A C 1
ATOM 805 O O . TRP A 1 103 ? 9.827 -0.744 1.186 1.00 83.56 103 TRP A O 1
ATOM 815 N N . GLY A 1 104 ? 10.266 -2.458 -0.185 1.00 73.31 104 GLY A N 1
ATOM 816 C CA . GLY A 1 104 ? 9.728 -1.814 -1.376 1.00 73.31 104 GLY A CA 1
ATOM 817 C C . GLY A 1 104 ? 10.309 -2.364 -2.670 1.00 73.31 104 GLY A C 1
ATOM 818 O O . GLY A 1 104 ? 11.507 -2.609 -2.790 1.00 73.31 104 GLY A O 1
ATOM 819 N N . GLU A 1 105 ? 9.451 -2.499 -3.679 1.00 63.72 105 GLU A N 1
ATOM 820 C CA . GLU A 1 105 ? 9.822 -3.041 -4.994 1.00 63.72 105 GLU A CA 1
ATOM 821 C C . GLU A 1 105 ? 10.848 -2.162 -5.739 1.00 63.72 105 GLU A C 1
ATOM 823 O O . GLU A 1 105 ? 11.611 -2.649 -6.569 1.00 63.72 105 GLU A O 1
ATOM 828 N N . ALA A 1 106 ? 10.907 -0.865 -5.416 1.00 59.25 106 ALA A N 1
ATOM 829 C CA . ALA A 1 106 ? 11.819 0.104 -6.025 1.00 59.25 106 ALA A CA 1
ATOM 830 C C . ALA A 1 106 ? 13.140 0.301 -5.250 1.00 59.25 106 ALA A C 1
ATOM 832 O O . ALA A 1 106 ? 13.895 1.224 -5.569 1.00 59.25 106 ALA A O 1
ATOM 833 N N . GLY A 1 107 ? 13.413 -0.533 -4.239 1.00 65.25 107 GLY A N 1
ATOM 834 C CA . GLY A 1 107 ? 14.634 -0.497 -3.431 1.00 65.25 107 GLY A CA 1
ATOM 835 C C . GLY A 1 107 ? 14.384 -0.313 -1.934 1.00 65.25 107 GLY A C 1
ATOM 836 O O . GLY A 1 107 ? 13.246 -0.183 -1.477 1.00 65.25 107 GLY A O 1
ATOM 837 N N . ALA A 1 108 ? 15.481 -0.287 -1.174 1.00 76.88 108 ALA A N 1
ATOM 838 C CA . ALA A 1 108 ? 15.457 -0.205 0.278 1.00 76.88 108 ALA A CA 1
ATOM 839 C C . ALA A 1 108 ? 14.914 1.152 0.763 1.00 76.88 108 ALA A C 1
ATOM 841 O O . ALA A 1 108 ? 15.599 2.169 0.675 1.00 76.88 108 ALA A O 1
ATOM 842 N N . ASN A 1 109 ? 13.671 1.169 1.241 1.00 85.69 109 ASN A N 1
ATOM 843 C CA . ASN A 1 109 ? 13.028 2.331 1.850 1.00 85.69 109 ASN A CA 1
ATOM 844 C C . ASN A 1 109 ? 12.127 1.867 3.008 1.00 85.69 109 ASN A C 1
ATOM 846 O O . ASN A 1 109 ? 11.805 0.684 3.096 1.00 85.69 109 ASN A O 1
ATOM 850 N N . TRP A 1 110 ? 11.707 2.786 3.876 1.00 91.94 110 TRP A N 1
ATOM 851 C CA . TRP A 1 110 ? 10.936 2.452 5.086 1.00 91.94 110 TRP A CA 1
ATOM 852 C C . TRP A 1 110 ? 9.520 3.023 5.086 1.00 91.94 110 TRP A C 1
ATOM 854 O O . TRP A 1 110 ? 8.858 3.091 6.121 1.00 91.94 110 TRP A O 1
ATOM 864 N N . CYS A 1 111 ? 9.025 3.436 3.922 1.00 89.38 111 CYS A N 1
ATOM 865 C CA . CYS A 1 111 ? 7.738 4.117 3.845 1.00 89.38 111 CYS A CA 1
ATOM 866 C C . CYS A 1 111 ? 6.573 3.183 4.195 1.00 89.38 111 CYS A C 1
ATOM 868 O O . CYS A 1 111 ? 5.577 3.633 4.744 1.00 89.38 111 CYS A O 1
ATOM 870 N N . ALA A 1 112 ? 6.702 1.872 3.972 1.00 89.62 112 ALA A N 1
ATOM 871 C CA . ALA A 1 112 ? 5.673 0.901 4.348 1.00 89.62 112 ALA A CA 1
ATOM 872 C C . ALA A 1 112 ? 5.264 1.012 5.840 1.00 89.62 112 ALA A C 1
ATOM 874 O O . ALA A 1 112 ? 4.076 0.939 6.166 1.00 89.62 112 ALA A O 1
ATOM 875 N N . TYR A 1 113 ? 6.218 1.357 6.718 1.00 94.56 113 TYR A N 1
ATOM 876 C CA . TYR A 1 113 ? 6.006 1.555 8.155 1.00 94.56 113 TYR A CA 1
ATOM 877 C C . TYR A 1 113 ? 5.286 2.856 8.531 1.00 94.56 113 TYR A C 1
ATOM 879 O O . TYR A 1 113 ? 4.781 2.971 9.648 1.00 94.56 113 TYR A O 1
ATOM 887 N N . PHE A 1 114 ? 5.167 3.832 7.627 1.00 94.88 114 PHE A N 1
ATOM 888 C CA . PHE A 1 114 ? 4.514 5.113 7.930 1.00 94.88 114 PHE A CA 1
ATOM 889 C C . PHE A 1 114 ? 3.055 4.938 8.353 1.00 94.88 114 PHE A C 1
ATOM 891 O O . PHE A 1 114 ? 2.558 5.699 9.184 1.00 94.88 114 PHE A O 1
ATOM 898 N N . ARG A 1 115 ? 2.373 3.895 7.859 1.00 95.06 115 ARG A N 1
ATOM 899 C CA . ARG A 1 115 ? 0.993 3.585 8.262 1.00 95.06 115 ARG A CA 1
ATOM 900 C C . ARG A 1 115 ? 0.860 3.260 9.754 1.00 95.06 115 ARG A C 1
ATOM 902 O O . ARG A 1 115 ? -0.200 3.472 10.334 1.00 95.06 115 ARG A O 1
ATOM 909 N N . LEU A 1 116 ? 1.937 2.832 10.414 1.00 96.81 116 LEU A N 1
ATOM 910 C CA . LEU A 1 116 ? 1.936 2.626 11.864 1.00 96.81 116 LEU A CA 1
ATOM 911 C C . LEU A 1 116 ? 1.723 3.944 12.629 1.00 96.81 116 LEU A C 1
ATOM 913 O O . LEU A 1 116 ? 1.193 3.933 13.734 1.00 96.81 116 LEU A O 1
ATOM 917 N N . LYS A 1 117 ? 2.046 5.095 12.027 1.00 96.56 117 LYS A N 1
ATOM 918 C CA . LYS A 1 117 ? 1.888 6.424 12.641 1.00 96.56 117 LYS A CA 1
ATOM 919 C C . LYS A 1 117 ? 0.501 7.042 12.450 1.00 96.56 117 LYS A C 1
ATOM 921 O O . LYS A 1 117 ? 0.269 8.148 12.932 1.00 96.56 117 LYS A O 1
ATOM 926 N N . LEU A 1 118 ? -0.449 6.358 11.796 1.00 95.75 118 LEU A N 1
ATOM 927 C CA . LEU A 1 118 ? -1.798 6.897 11.534 1.00 95.75 118 LEU A CA 1
ATOM 928 C C . LEU A 1 118 ? -2.503 7.394 12.804 1.00 95.75 118 LEU A C 1
ATOM 930 O O . LEU A 1 118 ? -3.112 8.461 12.797 1.00 95.75 118 LEU A O 1
ATOM 934 N N . GLY A 1 119 ? -2.399 6.647 13.906 1.00 94.94 119 GLY A N 1
ATOM 935 C CA . GLY A 1 119 ? -3.015 7.013 15.186 1.00 94.94 119 GLY A CA 1
ATOM 936 C C . GLY A 1 119 ? -2.431 8.277 15.832 1.00 94.94 119 GLY A C 1
ATOM 937 O O . GLY A 1 119 ? -3.143 8.947 16.599 1.00 94.94 119 GLY A O 1
ATOM 938 N N . ASP A 1 120 ? -1.180 8.597 15.490 1.00 95.00 120 ASP A N 1
ATOM 939 C CA . ASP A 1 120 ? -0.393 9.704 16.037 1.00 95.00 120 ASP A CA 1
ATOM 940 C C . ASP A 1 120 ? -0.585 10.982 15.219 1.00 95.00 12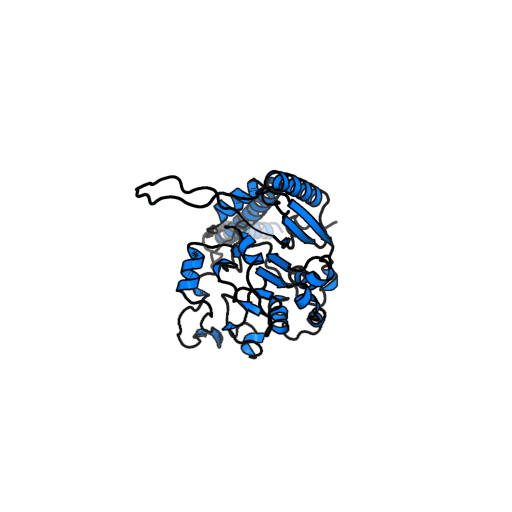0 ASP A C 1
ATOM 942 O O . ASP A 1 120 ? -0.816 12.048 15.787 1.00 95.00 120 ASP A O 1
ATOM 946 N N . VAL A 1 121 ? -0.529 10.869 13.887 1.00 95.31 121 VAL A N 1
ATOM 947 C CA . VAL A 1 121 ? -0.559 12.024 12.972 1.00 95.31 121 VAL A CA 1
ATOM 948 C C . VAL A 1 121 ? -1.969 12.505 12.649 1.00 95.31 121 VAL A C 1
ATOM 950 O O . VAL A 1 121 ? -2.182 13.692 12.406 1.00 95.31 121 VAL A O 1
ATOM 953 N N . LEU A 1 122 ? -2.957 11.604 12.637 1.00 94.88 122 LEU A N 1
ATOM 954 C CA . LEU A 1 122 ? -4.324 11.991 12.309 1.00 94.88 122 LEU A CA 1
ATOM 955 C C . LEU A 1 122 ? -4.982 12.719 13.491 1.00 94.88 122 LEU A C 1
ATOM 957 O O . LEU A 1 122 ? -4.942 12.201 14.617 1.00 94.88 122 LEU A O 1
ATOM 961 N N . PRO A 1 123 ? -5.661 13.861 13.246 1.00 92.75 123 PRO A N 1
ATOM 962 C CA . PRO A 1 123 ? -6.360 14.611 14.283 1.00 92.75 123 PRO A CA 1
ATOM 963 C C . PRO A 1 123 ? -7.291 13.738 15.140 1.00 92.75 123 PRO A C 1
ATOM 965 O O . PRO A 1 123 ? -7.950 12.815 14.648 1.00 92.75 123 PRO A O 1
ATOM 968 N N . LYS A 1 124 ? -7.354 14.015 16.448 1.00 92.69 124 LYS A N 1
ATOM 969 C CA . LYS A 1 124 ? -8.071 13.167 17.421 1.00 92.69 124 LYS A CA 1
ATOM 970 C C . LYS A 1 124 ? -9.584 13.122 17.187 1.00 92.69 124 LYS A C 1
ATOM 972 O O . LYS A 1 124 ? -10.201 12.107 17.495 1.00 92.69 124 LYS A O 1
ATOM 977 N N . GLN A 1 125 ? -10.161 14.167 16.594 1.00 92.62 125 GLN A N 1
ATOM 978 C CA . GLN A 1 125 ? -11.572 14.212 16.204 1.00 92.62 125 GLN A CA 1
ATOM 979 C C . GLN A 1 125 ? -11.926 13.209 15.099 1.00 92.62 125 GLN A C 1
ATOM 981 O O . GLN A 1 125 ? -13.089 12.832 14.963 1.00 92.62 125 GLN A O 1
ATOM 986 N N . ILE A 1 126 ? -10.936 12.751 14.330 1.00 93.00 126 ILE A N 1
ATOM 987 C CA . ILE A 1 126 ? -11.155 11.750 13.297 1.00 93.00 126 ILE A CA 1
ATOM 988 C C . ILE A 1 126 ? -11.287 10.379 13.956 1.00 93.00 126 ILE A C 1
ATOM 990 O O . ILE A 1 126 ? -10.393 9.923 14.683 1.00 93.00 126 ILE A O 1
ATOM 994 N N . LYS A 1 127 ? -12.422 9.728 13.679 1.00 93.88 127 LYS A N 1
ATOM 995 C CA . LYS A 1 127 ? -12.795 8.443 14.279 1.00 93.88 127 LYS A CA 1
ATOM 996 C C . LYS A 1 127 ? -12.687 7.256 13.329 1.00 93.88 127 LYS A C 1
ATOM 998 O O . LYS A 1 127 ? -12.480 6.143 13.795 1.00 93.88 127 LYS A O 1
ATOM 1003 N N . ARG A 1 128 ? -12.805 7.470 12.020 1.00 94.00 128 ARG A N 1
ATOM 1004 C CA . ARG A 1 128 ? -12.748 6.396 11.027 1.00 94.00 128 ARG A CA 1
ATOM 1005 C C . ARG A 1 128 ? -11.934 6.836 9.819 1.00 94.00 128 ARG A C 1
ATOM 1007 O O . ARG A 1 128 ? -12.037 7.986 9.419 1.00 94.00 128 ARG A O 1
ATOM 1014 N N . ALA A 1 129 ? -11.115 5.948 9.270 1.00 96.12 129 ALA A N 1
ATOM 1015 C CA . ALA A 1 129 ? -10.246 6.240 8.131 1.00 96.12 129 ALA A CA 1
ATOM 1016 C C . ALA A 1 129 ? -10.190 5.057 7.163 1.00 96.12 129 ALA A C 1
ATOM 1018 O O . ALA A 1 129 ? -10.244 3.916 7.605 1.00 96.12 129 ALA A O 1
ATOM 1019 N N . LEU A 1 130 ? -10.053 5.321 5.867 1.00 97.44 130 LEU A N 1
ATOM 1020 C CA . LEU A 1 130 ? -9.735 4.319 4.854 1.00 97.44 130 LEU A CA 1
ATOM 1021 C C . LEU A 1 130 ? -8.292 4.544 4.392 1.00 97.44 130 LEU A C 1
ATOM 1023 O O . LEU A 1 130 ? -7.987 5.519 3.703 1.00 97.44 130 LEU A O 1
ATOM 1027 N N . TYR A 1 131 ? -7.397 3.653 4.799 1.00 97.88 131 TYR A N 1
ATOM 1028 C CA . TYR A 1 131 ? -6.021 3.615 4.325 1.00 97.88 131 TYR A CA 1
ATOM 1029 C C . TYR A 1 131 ? -5.943 2.901 2.975 1.00 97.88 131 TYR A C 1
ATOM 1031 O O . TYR A 1 131 ? -6.529 1.827 2.826 1.00 97.88 131 TYR A O 1
ATOM 1039 N N . LEU A 1 132 ? -5.179 3.470 2.038 1.00 96.12 132 LEU A N 1
ATOM 1040 C CA . LEU A 1 132 ? -4.904 2.898 0.724 1.00 96.12 132 LEU A CA 1
ATOM 1041 C C . LEU A 1 132 ? -3.398 2.947 0.420 1.00 96.12 132 LEU A C 1
ATOM 1043 O O . LEU A 1 132 ? -2.755 4.000 0.528 1.00 96.12 132 LEU A O 1
ATOM 1047 N N . ASP A 1 133 ? -2.846 1.816 -0.018 1.00 92.25 133 ASP A N 1
ATOM 1048 C CA . ASP A 1 133 ? -1.530 1.763 -0.648 1.00 92.25 133 ASP A CA 1
ATOM 1049 C C . ASP A 1 133 ? -1.532 2.583 -1.952 1.00 92.25 133 ASP A C 1
ATOM 1051 O O . ASP A 1 133 ? -2.548 2.736 -2.638 1.00 92.25 133 ASP A O 1
ATOM 1055 N N . VAL A 1 134 ? -0.375 3.152 -2.299 1.00 87.56 134 VAL A N 1
ATOM 1056 C CA . VAL A 1 134 ? -0.240 4.083 -3.440 1.00 87.56 134 VAL A CA 1
ATOM 1057 C C . VAL A 1 134 ? -0.318 3.402 -4.802 1.00 87.56 134 VAL A C 1
ATOM 1059 O O . VAL A 1 134 ? -0.483 4.069 -5.822 1.00 87.56 134 VAL A O 1
ATOM 1062 N N . ASP A 1 135 ? -0.195 2.083 -4.827 1.00 88.62 135 ASP A N 1
ATOM 1063 C CA . ASP A 1 135 ? -0.361 1.226 -5.991 1.00 88.62 135 ASP A CA 1
ATOM 1064 C C . ASP A 1 135 ? -1.740 0.551 -6.019 1.00 88.62 135 ASP A C 1
ATOM 1066 O O . ASP A 1 135 ? -1.914 -0.530 -6.583 1.00 88.62 135 ASP A O 1
ATOM 1070 N N . THR A 1 136 ? -2.747 1.234 -5.474 1.00 92.31 136 THR A N 1
ATOM 1071 C CA . THR A 1 136 ? -4.159 0.899 -5.661 1.00 92.31 136 THR A CA 1
ATOM 1072 C C . THR A 1 136 ? -4.798 1.710 -6.795 1.00 92.31 136 THR A C 1
ATOM 1074 O O . THR A 1 136 ? -4.389 2.825 -7.123 1.00 92.31 136 THR A O 1
ATOM 1077 N N . LEU A 1 137 ? -5.820 1.132 -7.422 1.00 91.81 137 LEU A N 1
ATOM 1078 C CA . LEU A 1 137 ? -6.649 1.744 -8.451 1.00 91.81 137 LEU A CA 1
ATOM 1079 C C . LEU A 1 137 ? -8.119 1.610 -8.040 1.00 91.81 137 LEU A C 1
ATOM 1081 O O . LEU A 1 137 ? -8.648 0.502 -7.957 1.00 91.81 137 LEU A O 1
ATOM 1085 N N . ILE A 1 138 ? -8.764 2.747 -7.783 1.00 92.94 138 ILE A N 1
ATOM 1086 C CA . ILE A 1 138 ? -10.161 2.823 -7.346 1.00 92.94 138 ILE A CA 1
ATOM 1087 C C . ILE A 1 138 ? -11.066 2.874 -8.578 1.00 92.94 138 ILE A C 1
ATOM 1089 O O . ILE A 1 138 ? -10.932 3.775 -9.406 1.00 92.94 138 ILE A O 1
ATOM 1093 N N . LEU A 1 139 ? -11.957 1.892 -8.712 1.00 89.81 139 LEU A N 1
ATOM 1094 C CA . LEU A 1 139 ? -12.808 1.697 -9.892 1.00 89.81 139 LEU A CA 1
ATOM 1095 C C . LEU A 1 139 ? -14.298 1.892 -9.608 1.00 89.81 139 LEU A C 1
ATOM 1097 O O . LEU A 1 139 ? -15.080 2.044 -10.545 1.00 89.81 139 LEU A O 1
ATOM 1101 N N . GLN A 1 140 ? -14.691 1.892 -8.335 1.00 90.12 140 GLN A N 1
ATOM 1102 C CA . GLN A 1 140 ? -16.064 2.131 -7.894 1.00 90.12 140 GLN A CA 1
ATOM 1103 C C . GLN A 1 140 ? -16.079 3.074 -6.691 1.00 90.12 140 GLN A C 1
ATOM 1105 O O . GLN A 1 140 ? -15.036 3.412 -6.132 1.00 90.12 140 GLN A O 1
ATOM 1110 N N . ASP A 1 141 ? -17.272 3.511 -6.298 1.00 86.7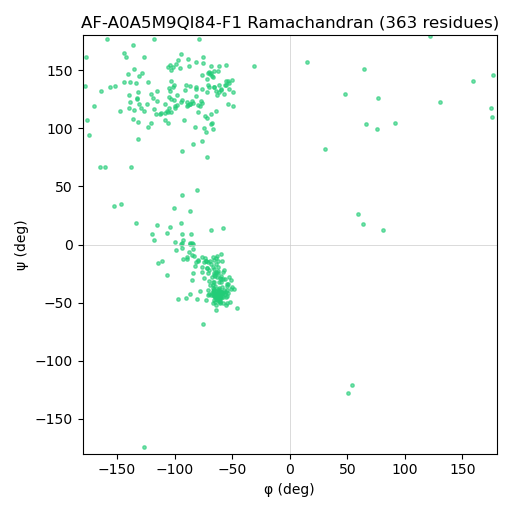5 141 ASP A N 1
ATOM 1111 C CA . ASP A 1 141 ? -17.450 4.333 -5.111 1.00 86.75 141 ASP A CA 1
ATOM 1112 C C . ASP A 1 141 ? -17.148 3.531 -3.840 1.00 86.75 141 ASP A C 1
ATOM 1114 O O . ASP A 1 141 ? -17.876 2.616 -3.469 1.00 86.75 141 ASP A O 1
ATOM 1118 N N . VAL A 1 142 ? -16.072 3.902 -3.154 1.00 88.44 142 VAL A N 1
ATOM 1119 C CA . VAL A 1 142 ? -15.618 3.246 -1.922 1.00 88.44 142 VAL A CA 1
ATOM 1120 C C . VAL A 1 142 ? -16.169 3.909 -0.662 1.00 88.44 142 VAL A C 1
ATOM 1122 O O . VAL A 1 142 ? -15.828 3.493 0.446 1.00 88.44 142 VAL A O 1
ATOM 1125 N N . ARG A 1 143 ? -17.040 4.922 -0.788 1.00 86.06 143 ARG A N 1
ATOM 1126 C CA . ARG A 1 143 ? -17.691 5.557 0.370 1.00 86.06 143 ARG A CA 1
ATOM 1127 C C . ARG A 1 143 ? -18.519 4.559 1.173 1.00 86.06 143 ARG A C 1
ATOM 1129 O O . ARG A 1 143 ? -18.645 4.724 2.384 1.00 86.06 143 ARG A O 1
ATOM 1136 N N . GLU A 1 144 ? -19.017 3.506 0.523 1.00 86.25 144 GLU A N 1
ATOM 1137 C CA . GLU A 1 144 ? -19.720 2.398 1.175 1.00 86.25 144 GLU A CA 1
ATOM 1138 C C . GLU A 1 144 ? -18.900 1.750 2.304 1.00 86.25 144 GLU A C 1
ATOM 1140 O O . GLU A 1 144 ? -19.460 1.408 3.346 1.00 86.25 144 GLU A O 1
ATOM 1145 N N . LEU A 1 145 ? -17.567 1.689 2.176 1.00 89.50 145 LEU A N 1
ATOM 1146 C CA . LEU A 1 145 ? -16.694 1.132 3.213 1.00 89.50 145 LEU A CA 1
ATOM 1147 C C . LEU A 1 145 ? -16.792 1.900 4.529 1.00 89.50 145 LEU A C 1
ATOM 1149 O O . LEU A 1 145 ? -16.703 1.303 5.595 1.00 89.50 145 LEU A O 1
ATOM 1153 N N . PHE A 1 146 ? -17.030 3.210 4.500 1.00 90.50 146 PHE A N 1
ATOM 1154 C CA . PHE A 1 146 ? -17.147 3.977 5.737 1.00 90.50 146 PHE A CA 1
ATOM 1155 C C . PHE A 1 146 ? -18.408 3.657 6.541 1.00 90.50 146 PHE A C 1
ATOM 1157 O O . PHE A 1 146 ? -18.457 4.022 7.716 1.00 90.50 146 PHE A O 1
ATOM 1164 N N . TYR A 1 147 ? -19.393 2.982 5.950 1.00 89.25 147 TYR A N 1
ATOM 1165 C CA . TYR A 1 147 ? -20.589 2.499 6.645 1.00 89.25 147 TYR A CA 1
ATOM 1166 C C . TYR A 1 147 ? -20.495 1.023 7.026 1.00 89.25 147 TYR A C 1
ATOM 1168 O O . TYR A 1 147 ? -21.385 0.526 7.711 1.00 89.25 147 TYR A O 1
ATOM 1176 N N . TYR A 1 148 ? -19.427 0.333 6.619 1.00 91.94 148 TYR A N 1
ATOM 1177 C CA . TYR A 1 148 ? -19.217 -1.062 6.976 1.00 91.94 148 TYR A CA 1
ATOM 1178 C C . TYR A 1 148 ? -19.113 -1.203 8.500 1.00 91.94 148 TYR A C 1
ATOM 1180 O O . TYR A 1 148 ? -18.384 -0.453 9.164 1.00 91.94 148 TYR A O 1
ATOM 1188 N N . ASP A 1 149 ? -19.864 -2.148 9.064 1.00 96.06 149 ASP A N 1
ATOM 1189 C CA . ASP A 1 149 ? -19.851 -2.399 10.499 1.00 96.06 149 ASP A CA 1
ATOM 1190 C C . ASP A 1 149 ? -18.627 -3.241 10.877 1.00 96.06 149 ASP A C 1
ATOM 1192 O O . ASP A 1 149 ? -18.491 -4.396 10.478 1.00 96.06 149 ASP A O 1
ATOM 1196 N N . LEU A 1 150 ? -17.718 -2.645 11.650 1.00 97.19 150 LEU A N 1
ATOM 1197 C CA . LEU A 1 150 ? -16.538 -3.328 12.184 1.00 97.19 150 LEU A CA 1
ATOM 1198 C C . LEU A 1 150 ? -16.835 -4.080 13.491 1.00 97.19 150 LEU A C 1
ATOM 1200 O O . LEU A 1 150 ? -15.970 -4.808 13.988 1.00 97.19 150 LEU A O 1
ATOM 1204 N N . GLY A 1 151 ? -18.018 -3.898 14.088 1.00 96.69 151 GLY A N 1
ATOM 1205 C CA . GLY A 1 151 ? -18.368 -4.458 15.388 1.00 96.69 151 GLY A CA 1
ATOM 1206 C C . GLY A 1 151 ? -17.337 -4.080 16.454 1.00 96.69 151 GLY A C 1
ATOM 1207 O O . GLY A 1 151 ? -17.067 -2.903 16.698 1.00 96.69 151 GLY A O 1
ATOM 1208 N N . GLN A 1 152 ? -16.714 -5.083 17.080 1.00 96.69 152 GLN A N 1
ATOM 1209 C CA . GLN A 1 152 ? -15.648 -4.887 18.074 1.00 96.69 152 GLN A CA 1
ATOM 1210 C C . GLN A 1 152 ? -14.238 -4.783 17.466 1.00 96.69 152 GLN A C 1
ATOM 1212 O O . GLN A 1 152 ? -13.300 -4.408 18.167 1.00 96.69 152 GLN A O 1
ATOM 1217 N N . CYS A 1 153 ? -14.079 -4.997 16.160 1.00 98.56 153 CYS A N 1
ATOM 1218 C CA . CYS A 1 153 ? -12.780 -4.941 15.491 1.00 98.56 153 CYS A CA 1
ATOM 1219 C C . CYS A 1 153 ? -12.254 -3.504 15.390 1.00 98.56 153 CYS A C 1
ATOM 1221 O O . CYS A 1 153 ? -13.027 -2.549 15.272 1.00 98.56 153 CYS A O 1
ATOM 1223 N N . ALA A 1 154 ? -10.931 -3.356 15.450 1.00 98.38 154 ALA A N 1
ATOM 1224 C CA . ALA A 1 154 ? -10.248 -2.084 15.246 1.00 98.38 154 ALA A CA 1
ATOM 1225 C C . ALA A 1 154 ? -10.012 -1.790 13.761 1.00 98.38 154 ALA A C 1
ATOM 1227 O O . ALA A 1 154 ? -9.884 -0.626 13.381 1.00 98.38 154 ALA A O 1
ATOM 1228 N N . ILE A 1 155 ? -9.954 -2.833 12.931 1.00 98.62 155 ILE A N 1
ATOM 1229 C CA . ILE A 1 155 ? -9.745 -2.706 11.492 1.00 98.62 155 ILE A CA 1
ATOM 1230 C C . ILE A 1 155 ? -10.690 -3.597 10.689 1.00 98.62 155 ILE A C 1
ATOM 1232 O O . ILE A 1 155 ? -11.096 -4.664 11.146 1.00 98.62 155 ILE A O 1
ATOM 1236 N N . GLY A 1 156 ? -11.002 -3.157 9.477 1.00 98.56 156 GLY A N 1
ATOM 1237 C CA . GLY A 1 156 ? -11.499 -3.954 8.372 1.00 98.56 156 GLY A CA 1
ATOM 1238 C C . GLY A 1 156 ? -10.377 -4.146 7.357 1.00 98.56 156 GLY A C 1
ATOM 1239 O O . GLY A 1 156 ? -9.777 -3.158 6.937 1.00 98.56 156 GLY A O 1
ATOM 1240 N N . ALA A 1 157 ? -10.081 -5.381 6.969 1.00 98.12 157 ALA A N 1
ATOM 1241 C CA . ALA A 1 157 ? -9.022 -5.697 6.011 1.00 98.12 157 ALA A CA 1
ATOM 1242 C C . ALA A 1 157 ? -9.442 -6.849 5.093 1.00 98.12 157 ALA A C 1
ATOM 1244 O O . ALA A 1 157 ? -10.350 -7.611 5.412 1.00 98.12 157 ALA A O 1
ATOM 1245 N N . VAL A 1 158 ? -8.775 -7.001 3.953 1.00 96.00 158 VAL A N 1
ATOM 1246 C CA . VAL A 1 158 ? -9.032 -8.113 3.026 1.00 96.00 158 VAL A CA 1
ATOM 1247 C C . VAL A 1 158 ? -7.963 -9.185 3.208 1.00 96.00 158 VAL A C 1
ATOM 1249 O O . VAL A 1 158 ? -6.774 -8.874 3.319 1.00 96.00 158 VAL A O 1
ATOM 1252 N N . ARG A 1 159 ? -8.383 -10.455 3.226 1.00 93.31 159 ARG A N 1
ATOM 1253 C CA . ARG A 1 159 ? -7.478 -11.610 3.333 1.00 93.31 159 ARG A CA 1
ATOM 1254 C C . ARG A 1 159 ? -6.427 -11.578 2.223 1.00 93.31 159 ARG A C 1
ATOM 1256 O O . ARG A 1 159 ? -6.723 -11.215 1.087 1.00 93.31 159 ARG A O 1
ATOM 1263 N N . SER A 1 160 ? -5.191 -11.934 2.544 1.00 89.94 160 SER A N 1
ATOM 1264 C CA . SER A 1 160 ? -4.117 -12.025 1.556 1.00 89.94 160 SER A CA 1
ATOM 1265 C C . SER A 1 160 ? -4.412 -13.156 0.568 1.00 89.94 160 SER A C 1
ATOM 1267 O O . SER A 1 160 ? -4.769 -14.261 0.975 1.00 89.94 160 SER A O 1
ATOM 1269 N N . GLY A 1 161 ? -4.221 -12.902 -0.729 1.00 78.81 161 GLY A N 1
ATOM 1270 C CA . GLY A 1 161 ? -4.266 -13.953 -1.752 1.00 78.81 161 GLY A CA 1
ATOM 1271 C C . GLY A 1 161 ? -3.087 -14.928 -1.645 1.00 78.81 161 GLY A C 1
ATOM 1272 O O . GLY A 1 161 ? -3.143 -16.029 -2.181 1.00 78.81 161 GLY A O 1
ATOM 1273 N N . ILE A 1 162 ? -2.030 -14.539 -0.922 1.00 73.81 162 ILE A N 1
ATOM 1274 C CA . ILE A 1 162 ? -0.894 -15.394 -0.573 1.00 73.81 162 ILE A CA 1
ATOM 1275 C C . ILE A 1 162 ? -1.091 -15.881 0.862 1.00 73.81 162 ILE A C 1
ATOM 1277 O O . ILE A 1 162 ? -1.084 -15.076 1.796 1.00 73.81 162 ILE A O 1
ATOM 1281 N N . SER A 1 163 ? -1.227 -17.193 1.036 1.00 68.50 163 SER A N 1
ATOM 1282 C CA . SER A 1 163 ? -1.319 -17.847 2.343 1.00 68.50 163 SER A CA 1
ATOM 1283 C C . SER A 1 163 ? -0.502 -19.148 2.321 1.00 68.50 163 SER A C 1
ATOM 1285 O O . SER A 1 163 ? -0.721 -20.043 1.504 1.00 68.50 163 SER A O 1
ATOM 1287 N N . GLY A 1 164 ? 0.539 -19.234 3.153 1.00 71.69 164 GLY A N 1
ATOM 1288 C CA . GLY A 1 164 ? 1.567 -20.268 2.998 1.00 71.69 164 GLY A CA 1
ATOM 1289 C C . GLY A 1 164 ? 2.633 -20.254 4.086 1.00 71.69 164 GLY A C 1
ATOM 1290 O O . GLY A 1 164 ? 2.860 -19.230 4.728 1.00 71.69 164 GLY A O 1
ATOM 1291 N N . ASP A 1 165 ? 3.354 -21.368 4.224 1.00 77.12 165 ASP A N 1
ATOM 1292 C CA . ASP A 1 165 ? 4.547 -21.494 5.080 1.00 77.12 165 ASP A CA 1
ATOM 1293 C C . ASP A 1 165 ? 5.707 -20.585 4.623 1.00 77.12 165 ASP A C 1
ATOM 1295 O O . ASP A 1 165 ? 6.687 -20.393 5.350 1.00 77.12 165 ASP A O 1
ATOM 1299 N N . SER A 1 166 ? 5.602 -19.992 3.428 1.00 76.94 166 SER A N 1
ATOM 1300 C CA . SER A 1 166 ? 6.499 -18.928 2.964 1.00 76.94 166 SER A CA 1
ATOM 1301 C C . SER A 1 166 ? 6.424 -17.666 3.827 1.00 76.94 166 SER A C 1
ATOM 1303 O O . SER A 1 166 ? 7.282 -16.799 3.703 1.00 76.94 166 SER A O 1
ATOM 1305 N N . ILE A 1 167 ? 5.402 -17.541 4.675 1.00 84.25 167 ILE A N 1
ATOM 1306 C CA . ILE A 1 167 ? 5.221 -16.440 5.615 1.00 84.25 167 ILE A CA 1
ATOM 1307 C C . ILE A 1 167 ? 5.557 -16.968 7.014 1.00 84.25 167 ILE A C 1
ATOM 1309 O O . ILE A 1 167 ? 4.839 -17.823 7.541 1.00 84.25 167 ILE A O 1
ATOM 1313 N N . LYS A 1 168 ? 6.633 -16.475 7.646 1.00 89.69 168 LYS A N 1
ATOM 1314 C CA . LYS A 1 168 ? 7.110 -17.001 8.942 1.00 89.69 168 LYS A CA 1
ATOM 1315 C C . LYS A 1 168 ? 6.038 -17.017 10.035 1.00 89.69 168 LYS A C 1
ATOM 1317 O O . LYS A 1 168 ? 5.893 -18.030 10.716 1.00 89.69 168 LYS A O 1
ATOM 1322 N N . ILE A 1 169 ? 5.254 -15.945 10.174 1.00 91.31 169 ILE A N 1
ATOM 1323 C CA . ILE A 1 169 ? 4.204 -15.851 11.206 1.00 91.31 169 ILE A CA 1
ATOM 1324 C C . ILE A 1 169 ? 3.091 -16.903 11.026 1.00 91.31 169 ILE A C 1
ATOM 1326 O O . ILE A 1 169 ? 2.493 -17.361 12.005 1.00 91.31 169 ILE A O 1
ATOM 1330 N N . VAL A 1 170 ? 2.858 -17.333 9.781 1.00 89.69 170 VAL A N 1
ATOM 1331 C CA . VAL A 1 170 ? 1.925 -18.410 9.428 1.00 89.69 170 VAL A CA 1
ATOM 1332 C C . VAL A 1 170 ? 2.568 -19.779 9.663 1.00 89.69 170 VAL A C 1
ATOM 1334 O O . VAL A 1 170 ? 1.973 -20.627 10.329 1.00 89.69 170 VAL A O 1
ATOM 1337 N N . ARG A 1 171 ? 3.811 -19.977 9.201 1.00 89.38 171 ARG A N 1
ATOM 1338 C CA . ARG A 1 171 ? 4.594 -21.214 9.394 1.00 89.38 171 ARG A CA 1
ATOM 1339 C C . ARG A 1 171 ? 4.736 -21.592 10.870 1.00 89.38 171 ARG A C 1
ATOM 1341 O O . ARG A 1 171 ? 4.607 -22.756 11.239 1.00 89.38 171 ARG A O 1
ATOM 1348 N N . GLU A 1 172 ? 4.958 -20.601 11.729 1.00 91.88 172 GLU A N 1
ATOM 1349 C CA . GLU A 1 172 ? 5.080 -20.769 13.184 1.00 91.88 172 GLU A CA 1
ATOM 1350 C C . GLU A 1 172 ? 3.727 -20.758 13.913 1.00 91.88 172 GLU A C 1
ATOM 1352 O O . GLU A 1 172 ? 3.672 -20.755 15.146 1.00 91.88 172 GLU A O 1
ATOM 1357 N N . ARG A 1 173 ? 2.621 -20.783 13.155 1.00 89.81 173 ARG A N 1
ATOM 1358 C CA . ARG A 1 173 ? 1.242 -20.930 13.642 1.00 89.81 173 ARG A CA 1
ATOM 1359 C C . ARG A 1 173 ? 0.802 -19.843 14.622 1.00 89.81 173 ARG A C 1
ATOM 1361 O O . ARG A 1 173 ? -0.095 -20.070 15.433 1.00 89.81 173 ARG A O 1
ATOM 1368 N N . LYS A 1 174 ? 1.403 -18.652 14.557 1.00 93.12 174 LYS A N 1
ATOM 1369 C CA . LYS A 1 174 ? 0.927 -17.493 15.330 1.00 93.12 174 LYS A CA 1
ATOM 1370 C C . LYS A 1 174 ? -0.350 -16.917 14.730 1.00 93.12 174 LYS A C 1
ATOM 1372 O O . LYS A 1 174 ? -1.170 -16.370 15.464 1.00 93.12 174 LYS A O 1
ATOM 1377 N N . ILE A 1 175 ? -0.508 -17.065 13.415 1.00 91.88 175 ILE A N 1
ATOM 1378 C CA . ILE A 1 175 ? -1.697 -16.694 12.650 1.00 91.88 175 ILE A CA 1
ATOM 1379 C C . ILE A 1 175 ? -2.041 -17.851 11.724 1.00 91.88 175 ILE A C 1
ATOM 1381 O O . ILE A 1 175 ? -1.156 -18.480 11.143 1.00 91.88 175 ILE A O 1
ATOM 1385 N N . LYS A 1 176 ? -3.332 -18.158 11.603 1.00 89.56 176 LYS A N 1
ATOM 1386 C CA . LYS A 1 176 ? -3.784 -19.181 10.661 1.00 89.56 176 LYS A CA 1
ATOM 1387 C C . LYS A 1 176 ? -3.641 -18.641 9.233 1.00 89.56 176 LYS A C 1
ATOM 1389 O O . LYS A 1 176 ? -3.947 -17.469 9.033 1.00 89.56 176 LYS A O 1
ATOM 1394 N N . PRO A 1 177 ? -3.255 -19.458 8.237 1.00 86.25 177 PRO A N 1
ATOM 1395 C CA . PRO A 1 177 ? -3.124 -19.009 6.849 1.00 86.25 177 PRO A CA 1
ATOM 1396 C C . PRO A 1 177 ? -4.346 -18.231 6.354 1.00 86.25 177 PRO A C 1
ATOM 1398 O O . PRO A 1 177 ? -4.199 -17.217 5.679 1.00 86.25 177 PRO A O 1
ATOM 1401 N N . GLN A 1 178 ? -5.544 -18.664 6.759 1.00 86.75 178 GLN A N 1
ATOM 1402 C CA . GLN A 1 178 ? -6.776 -17.987 6.403 1.00 86.75 178 GLN A CA 1
ATOM 1403 C C . GLN A 1 178 ? -6.894 -16.582 6.986 1.00 86.75 178 GLN A C 1
ATOM 1405 O O . GLN A 1 178 ? -7.404 -15.704 6.305 1.00 86.75 178 GLN A O 1
ATOM 1410 N N . ASP A 1 179 ? -6.400 -16.344 8.199 1.00 91.56 179 ASP A N 1
ATOM 1411 C CA . ASP A 1 179 ? -6.569 -15.099 8.958 1.00 91.56 179 ASP A CA 1
ATOM 1412 C C . ASP A 1 179 ? -5.514 -14.037 8.647 1.00 91.56 179 ASP A C 1
ATOM 1414 O O . ASP A 1 179 ? -5.571 -12.934 9.186 1.00 91.56 179 ASP A O 1
ATOM 1418 N N . TYR A 1 180 ? -4.590 -14.339 7.736 1.00 93.75 180 TYR A N 1
ATOM 1419 C CA . TYR A 1 180 ? -3.580 -13.394 7.292 1.00 93.75 180 TYR A CA 1
ATOM 1420 C C . TYR A 1 180 ? -4.157 -12.415 6.251 1.00 93.75 180 TYR A C 1
ATOM 1422 O O . TYR A 1 180 ? -4.635 -12.823 5.189 1.00 93.75 180 TYR A O 1
ATOM 1430 N N . PHE A 1 181 ? -4.125 -11.112 6.537 1.00 95.56 181 PHE A N 1
ATOM 1431 C CA . PHE A 1 181 ? -4.637 -10.046 5.670 1.00 95.56 181 PHE A CA 1
ATOM 1432 C C . PHE A 1 181 ? -3.534 -9.277 4.941 1.00 95.56 181 PHE A C 1
ATOM 1434 O O . PHE A 1 181 ? -2.401 -9.169 5.414 1.00 95.56 181 PHE A O 1
ATOM 1441 N N . ASN A 1 182 ? -3.885 -8.688 3.796 1.00 95.31 182 ASN A N 1
ATOM 1442 C CA . ASN A 1 182 ? -3.039 -7.703 3.130 1.00 95.31 182 ASN A CA 1
ATOM 1443 C C . ASN A 1 182 ? -3.221 -6.319 3.774 1.00 95.31 182 ASN A C 1
ATOM 1445 O O . ASN A 1 182 ? -4.354 -5.882 3.982 1.00 95.31 182 ASN A O 1
ATOM 1449 N N . SER A 1 183 ? -2.127 -5.608 4.062 1.00 95.06 183 SER A N 1
ATOM 1450 C CA . SER A 1 183 ? -2.182 -4.307 4.751 1.00 95.06 183 SER A CA 1
ATOM 1451 C C . SER A 1 183 ? -2.451 -3.110 3.833 1.00 95.06 183 SER A C 1
ATOM 1453 O O . SER A 1 183 ? -2.523 -1.983 4.326 1.00 95.06 183 SER A O 1
ATOM 1455 N N . GLY A 1 184 ? -2.614 -3.320 2.523 1.00 94.25 184 GLY A N 1
ATOM 1456 C CA . GLY A 1 184 ? -2.726 -2.231 1.551 1.00 94.25 184 GLY A CA 1
ATOM 1457 C C . GLY A 1 184 ? -4.083 -1.556 1.450 1.00 94.25 184 GLY A C 1
ATOM 1458 O O . GLY A 1 184 ? -4.179 -0.465 0.896 1.00 94.25 184 GLY A O 1
ATOM 1459 N N . VAL A 1 185 ? -5.125 -2.156 2.022 1.00 97.25 185 VAL A N 1
ATOM 1460 C CA . VAL A 1 185 ? -6.425 -1.507 2.209 1.00 97.25 185 VAL A CA 1
ATOM 1461 C C . VAL A 1 185 ? -6.909 -1.811 3.616 1.00 97.25 185 VAL A C 1
ATOM 1463 O O . VAL A 1 185 ? -7.160 -2.973 3.940 1.00 97.25 185 VAL A O 1
ATOM 1466 N N . LEU A 1 186 ? -7.042 -0.771 4.442 1.00 98.44 186 LEU A N 1
ATOM 1467 C CA . LEU A 1 186 ? -7.516 -0.895 5.822 1.00 98.44 186 LEU A CA 1
ATOM 1468 C C . LEU A 1 186 ? -8.623 0.123 6.085 1.00 98.44 186 LEU A C 1
ATOM 1470 O O . LEU A 1 186 ? -8.396 1.329 6.004 1.00 98.44 186 LEU A O 1
ATOM 1474 N N . LEU A 1 187 ? -9.806 -0.350 6.464 1.00 98.44 187 LEU A N 1
ATOM 1475 C CA . LEU A 1 187 ? -10.810 0.479 7.122 1.00 98.44 187 LEU A CA 1
ATOM 1476 C C . LEU A 1 187 ? -10.481 0.512 8.614 1.00 98.44 187 LEU A C 1
ATOM 1478 O O . LEU A 1 187 ? -10.414 -0.528 9.248 1.00 98.44 187 LEU A O 1
ATOM 1482 N N . ILE A 1 188 ? -10.261 1.679 9.194 1.00 98.38 188 ILE A N 1
ATOM 1483 C CA . ILE A 1 188 ? -9.690 1.808 10.534 1.00 98.38 188 ILE A CA 1
ATOM 1484 C C . ILE A 1 188 ? -10.688 2.507 11.446 1.00 98.38 188 ILE A C 1
ATOM 1486 O O . ILE A 1 188 ? -11.120 3.622 11.156 1.00 98.38 188 ILE A O 1
ATOM 1490 N N . ASP A 1 189 ? -11.004 1.879 12.574 1.00 98.31 189 ASP A N 1
ATOM 1491 C CA . ASP A 1 189 ? -11.568 2.533 13.753 1.00 98.31 189 ASP A CA 1
ATOM 1492 C C . ASP A 1 189 ? -10.408 3.158 14.541 1.00 98.31 189 ASP A C 1
ATOM 1494 O O . ASP A 1 189 ? -9.641 2.470 15.217 1.00 98.31 189 ASP A O 1
ATOM 1498 N N . LEU A 1 190 ? -10.222 4.472 14.399 1.00 97.69 190 LEU A N 1
ATOM 1499 C CA . LEU A 1 190 ? -9.069 5.172 14.966 1.00 97.69 190 LEU A CA 1
ATOM 1500 C C . LEU A 1 190 ? -9.046 5.177 16.501 1.00 97.69 190 LEU A C 1
ATOM 1502 O O . LEU A 1 190 ? -7.953 5.035 17.052 1.00 97.69 190 LEU A O 1
ATOM 1506 N N . PRO A 1 191 ? -10.174 5.341 17.222 1.00 97.75 191 PRO A N 1
ATOM 1507 C CA . PRO A 1 191 ? -10.210 5.149 18.666 1.00 97.75 191 PRO A CA 1
ATOM 1508 C C . PRO A 1 191 ? -9.632 3.799 19.089 1.00 97.75 191 PRO A C 1
ATOM 1510 O O . PRO A 1 191 ? -8.736 3.777 19.931 1.00 97.75 191 PRO A O 1
ATOM 1513 N N . LYS A 1 192 ? -10.059 2.694 18.465 1.00 98.25 192 LYS A N 1
ATOM 1514 C CA . LYS A 1 192 ? -9.536 1.358 18.792 1.00 98.25 192 LYS A CA 1
ATOM 1515 C C . LYS A 1 192 ? -8.101 1.154 18.314 1.00 98.25 192 LYS A C 1
ATOM 1517 O O . LYS A 1 192 ? -7.298 0.595 19.057 1.00 98.25 192 LYS A O 1
ATOM 1522 N N . TRP A 1 193 ? -7.740 1.645 17.129 1.00 98.19 193 TRP A N 1
ATOM 1523 C CA . TRP A 1 193 ? -6.364 1.614 16.616 1.00 98.19 193 TRP A CA 1
ATOM 1524 C C . TRP A 1 193 ? -5.384 2.267 17.594 1.00 98.19 193 TRP A C 1
ATOM 1526 O O . TRP A 1 193 ? -4.349 1.690 17.913 1.00 98.19 193 TRP A O 1
ATOM 1536 N N . ARG A 1 194 ? -5.741 3.436 18.141 1.00 97.81 194 ARG A N 1
ATOM 1537 C CA . ARG A 1 194 ? -4.924 4.190 19.108 1.00 97.81 194 ARG A CA 1
ATOM 1538 C C . ARG A 1 194 ? -4.738 3.474 20.454 1.00 97.81 194 ARG A C 1
ATOM 1540 O O . ARG A 1 194 ? -3.879 3.888 21.221 1.00 97.81 194 ARG A O 1
ATOM 1547 N N . THR A 1 195 ? -5.501 2.416 20.745 1.00 97.12 195 THR A N 1
ATOM 1548 C CA . THR A 1 195 ? -5.276 1.570 21.937 1.00 97.12 195 THR A CA 1
ATOM 1549 C C . THR A 1 195 ? -4.146 0.556 21.748 1.00 97.12 195 THR A C 1
ATOM 1551 O O . THR A 1 195 ? -3.682 -0.036 22.721 1.00 97.12 195 THR A O 1
ATOM 1554 N N . LYS A 1 196 ? -3.696 0.327 20.507 1.00 97.38 196 LYS A N 1
ATOM 1555 C CA . LYS A 1 196 ? -2.626 -0.623 20.195 1.00 97.38 196 LYS A CA 1
ATOM 1556 C C . LYS A 1 196 ? -1.263 0.045 20.328 1.00 97.38 196 LYS A C 1
ATOM 1558 O O 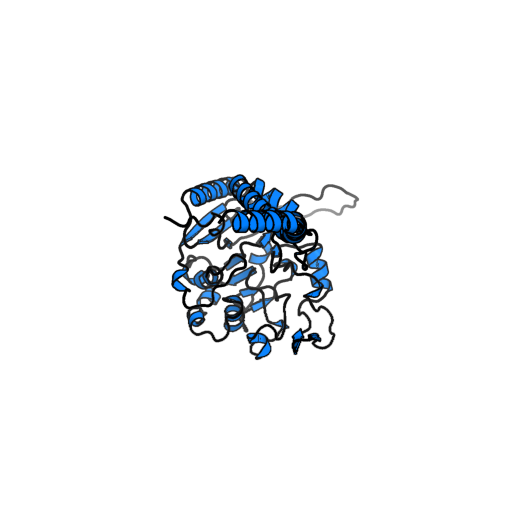. LYS A 1 196 ? -1.046 1.145 19.829 1.00 97.38 196 LYS A O 1
ATOM 1563 N N . ASN A 1 197 ? -0.315 -0.655 20.949 1.00 96.19 197 ASN A N 1
ATOM 1564 C CA . ASN A 1 197 ? 1.060 -0.179 21.051 1.00 96.19 197 ASN A CA 1
ATOM 1565 C C . ASN A 1 197 ? 1.863 -0.530 19.786 1.00 96.19 197 ASN A C 1
ATOM 1567 O O . ASN A 1 197 ? 2.543 -1.554 19.729 1.00 96.19 197 ASN A O 1
ATOM 1571 N N . LEU A 1 198 ? 1.793 0.333 18.771 1.00 96.50 198 LEU A N 1
ATOM 1572 C CA . LEU A 1 198 ? 2.478 0.113 17.492 1.00 96.50 198 LEU A CA 1
ATOM 1573 C C . LEU A 1 198 ? 4.002 0.303 17.560 1.00 96.50 198 LEU A C 1
ATOM 1575 O O . LEU A 1 198 ? 4.700 -0.164 16.666 1.00 96.50 198 LEU A O 1
ATOM 1579 N N . SER A 1 199 ? 4.537 0.904 18.632 1.00 94.50 199 SER A N 1
ATOM 1580 C CA . SER A 1 199 ? 5.993 1.005 18.847 1.00 94.50 199 SER A CA 1
ATOM 1581 C C . SER A 1 199 ? 6.675 -0.355 19.041 1.00 94.50 199 SER A C 1
ATOM 1583 O O . SER A 1 199 ? 7.882 -0.471 18.836 1.00 94.50 199 SER A O 1
ATOM 1585 N N . LEU A 1 200 ? 5.899 -1.405 19.345 1.00 95.56 200 LEU A N 1
ATOM 1586 C CA . LEU A 1 200 ? 6.396 -2.778 19.456 1.00 95.56 200 LEU A CA 1
ATOM 1587 C C . LEU A 1 200 ? 6.960 -3.328 18.137 1.00 95.56 200 LEU A C 1
ATOM 1589 O O . LEU A 1 200 ? 7.603 -4.371 18.161 1.00 95.56 200 LEU A O 1
ATOM 1593 N N . ILE A 1 201 ? 6.780 -2.639 17.003 1.00 95.25 201 ILE A N 1
ATOM 1594 C CA . ILE A 1 201 ? 7.414 -3.015 15.732 1.00 95.25 201 ILE A CA 1
ATOM 1595 C C . ILE A 1 201 ? 8.941 -3.136 15.858 1.00 95.25 201 ILE A C 1
ATOM 1597 O O . ILE A 1 201 ? 9.532 -4.031 15.265 1.00 95.25 201 ILE A O 1
ATOM 1601 N N . HIS A 1 202 ? 9.583 -2.290 16.671 1.00 93.38 202 HIS A N 1
ATOM 1602 C CA . HIS A 1 202 ? 11.043 -2.284 16.841 1.00 93.38 202 HIS A CA 1
ATOM 1603 C C . HIS A 1 202 ? 11.587 -3.494 17.603 1.00 93.38 202 HIS A C 1
ATOM 1605 O O . HIS A 1 202 ? 12.787 -3.751 17.570 1.00 93.38 202 HIS A O 1
ATOM 1611 N N . THR A 1 203 ? 10.715 -4.241 18.276 1.00 92.62 203 THR A N 1
ATOM 1612 C CA . THR A 1 203 ? 11.054 -5.480 18.985 1.00 92.62 203 THR A CA 1
ATOM 1613 C C . THR A 1 203 ? 10.276 -6.679 18.442 1.00 92.62 203 THR A C 1
ATOM 1615 O O . THR A 1 203 ? 10.312 -7.758 19.033 1.00 92.62 203 THR A O 1
ATOM 1618 N N . ALA A 1 204 ? 9.558 -6.506 17.327 1.00 88.94 204 ALA A N 1
ATOM 1619 C CA . ALA A 1 204 ? 8.707 -7.537 16.765 1.00 88.94 204 ALA A CA 1
ATOM 1620 C C . ALA A 1 204 ? 9.538 -8.662 16.140 1.00 88.94 204 ALA A C 1
ATOM 1622 O O . ALA A 1 204 ? 10.415 -8.440 15.311 1.00 88.94 204 ALA A O 1
ATOM 1623 N N . GLU A 1 205 ? 9.190 -9.897 16.491 1.00 87.19 205 GLU A N 1
ATOM 1624 C CA . GLU A 1 205 ? 9.807 -11.107 15.936 1.00 87.19 205 GLU A CA 1
ATOM 1625 C C . GLU A 1 205 ? 9.393 -11.382 14.472 1.00 87.19 205 GLU A C 1
ATOM 1627 O O . GLU A 1 205 ? 10.075 -12.118 13.746 1.00 87.19 205 GLU A O 1
ATOM 1632 N N . TYR A 1 206 ? 8.274 -10.792 14.038 1.00 88.12 206 TYR A N 1
ATOM 1633 C CA . TYR A 1 206 ? 7.646 -11.022 12.737 1.00 88.12 206 TYR A CA 1
ATOM 1634 C C . TYR A 1 206 ? 7.502 -9.707 11.965 1.00 88.12 206 TYR A C 1
ATOM 1636 O O . TYR A 1 206 ? 6.594 -8.918 12.228 1.00 88.12 206 TYR A O 1
ATOM 1644 N N . ALA A 1 207 ? 8.414 -9.491 11.017 1.00 86.81 207 ALA A N 1
ATOM 1645 C CA . ALA A 1 207 ? 8.448 -8.335 10.119 1.00 86.81 207 ALA A CA 1
ATOM 1646 C C . ALA A 1 207 ? 9.133 -8.684 8.778 1.00 86.81 207 ALA A C 1
ATOM 1648 O O . ALA A 1 207 ? 9.839 -7.854 8.202 1.00 86.81 207 ALA A O 1
ATOM 1649 N N . GLU A 1 208 ? 8.984 -9.929 8.300 1.00 87.00 208 GLU A N 1
ATOM 1650 C CA . GLU A 1 208 ? 9.556 -10.358 7.011 1.00 87.00 208 GLU A CA 1
ATOM 1651 C C . GLU A 1 208 ? 8.858 -9.634 5.859 1.00 87.00 208 GLU A C 1
ATOM 1653 O O . GLU A 1 208 ? 9.527 -9.122 4.967 1.00 87.00 208 GLU A O 1
ATOM 1658 N N . TYR A 1 209 ? 7.531 -9.503 5.942 1.00 88.81 209 TYR A N 1
ATOM 1659 C CA . TYR A 1 209 ? 6.713 -8.632 5.092 1.00 88.81 209 TYR A CA 1
ATOM 1660 C C . TYR A 1 209 ? 6.492 -7.262 5.749 1.00 88.81 209 TYR A C 1
ATOM 1662 O O . TYR A 1 209 ? 5.386 -6.719 5.749 1.00 88.81 209 TYR A O 1
ATOM 1670 N N . ALA A 1 210 ? 7.558 -6.720 6.343 1.00 91.38 210 ALA A N 1
ATOM 1671 C CA . ALA A 1 210 ? 7.601 -5.408 6.979 1.00 91.38 210 ALA A CA 1
ATOM 1672 C C . ALA A 1 210 ? 6.459 -5.169 7.986 1.00 91.38 210 ALA A C 1
ATOM 1674 O O . ALA A 1 210 ? 6.262 -5.956 8.912 1.00 91.38 210 ALA A O 1
ATOM 1675 N N . ASP A 1 211 ? 5.722 -4.067 7.840 1.00 94.06 211 ASP A N 1
ATOM 1676 C CA . ASP A 1 211 ? 4.600 -3.710 8.705 1.00 94.06 211 ASP A CA 1
ATOM 1677 C C . ASP A 1 211 ? 3.423 -4.690 8.592 1.00 94.06 211 ASP A C 1
ATOM 1679 O O . ASP A 1 211 ? 2.683 -4.837 9.561 1.00 94.06 211 ASP A O 1
ATOM 1683 N N . GLN A 1 212 ? 3.251 -5.384 7.459 1.00 94.81 212 GLN A N 1
ATOM 1684 C CA . GLN A 1 212 ? 2.104 -6.268 7.244 1.00 94.81 212 GLN A CA 1
ATOM 1685 C C . GLN A 1 212 ? 2.095 -7.428 8.242 1.00 94.81 212 GLN A C 1
ATOM 1687 O O . GLN A 1 212 ? 1.050 -7.711 8.828 1.00 94.81 212 GLN A O 1
ATOM 1692 N N . ASP A 1 213 ? 3.240 -8.074 8.476 1.00 94.50 213 ASP A N 1
ATOM 1693 C CA . ASP A 1 213 ? 3.350 -9.168 9.454 1.00 94.50 213 ASP A CA 1
ATOM 1694 C C . ASP A 1 213 ? 3.051 -8.684 10.873 1.00 94.50 213 ASP A C 1
ATOM 1696 O O . ASP A 1 213 ? 2.291 -9.315 11.612 1.00 94.50 213 ASP A O 1
ATOM 1700 N N . PHE A 1 214 ? 3.602 -7.527 11.236 1.00 96.44 214 PHE A N 1
ATOM 1701 C CA . PHE A 1 214 ? 3.377 -6.928 12.543 1.00 96.44 214 PHE A CA 1
ATOM 1702 C C . PHE A 1 214 ? 1.914 -6.524 12.752 1.00 96.44 214 PHE A C 1
ATOM 1704 O O . PHE A 1 214 ? 1.345 -6.785 13.813 1.00 96.44 214 PHE A O 1
ATOM 1711 N N . LEU A 1 215 ? 1.280 -5.932 11.737 1.00 97.50 215 LEU A N 1
ATOM 1712 C CA . LEU A 1 215 ? -0.137 -5.577 11.771 1.00 97.50 215 LEU A CA 1
ATOM 1713 C C . LEU A 1 215 ? -1.013 -6.821 11.917 1.00 97.50 215 LEU A C 1
ATOM 1715 O O . LEU A 1 215 ? -1.927 -6.833 12.740 1.00 97.50 215 LEU A O 1
ATOM 1719 N N . ASN A 1 216 ? -0.695 -7.880 11.177 1.00 97.19 216 ASN A N 1
ATOM 1720 C CA . ASN A 1 216 ? -1.355 -9.170 11.314 1.00 97.19 216 ASN A CA 1
ATOM 1721 C C . ASN A 1 216 ? -1.233 -9.715 12.747 1.00 97.19 216 ASN A C 1
ATOM 1723 O O . ASN A 1 216 ? -2.222 -10.184 13.306 1.00 97.19 216 ASN A O 1
ATOM 1727 N N . LEU A 1 217 ? -0.065 -9.586 13.387 1.00 95.94 217 LEU A N 1
ATOM 1728 C CA . LEU A 1 217 ? 0.133 -10.014 14.776 1.00 95.94 217 LEU A CA 1
ATOM 1729 C C . LEU A 1 217 ? -0.671 -9.174 15.779 1.00 95.94 217 LEU A C 1
ATOM 1731 O O . LEU A 1 217 ? -1.361 -9.726 16.638 1.00 95.94 217 LEU A O 1
ATOM 1735 N N . ILE A 1 218 ? -0.574 -7.845 15.699 1.00 97.06 218 ILE A N 1
ATOM 1736 C CA . ILE A 1 218 ? -1.126 -6.936 16.717 1.00 97.06 218 ILE A CA 1
ATOM 1737 C C . ILE A 1 218 ? -2.653 -6.779 16.618 1.00 97.06 218 ILE A C 1
ATOM 1739 O O . ILE A 1 218 ? -3.320 -6.473 17.617 1.00 97.06 218 ILE A O 1
ATOM 1743 N N . PHE A 1 219 ? -3.216 -7.030 15.431 1.00 97.50 219 PHE A N 1
ATOM 1744 C CA . PHE A 1 219 ? -4.654 -6.996 15.156 1.00 97.50 219 PHE A CA 1
ATOM 1745 C C . PHE A 1 219 ? -5.290 -8.382 14.981 1.00 97.50 219 PHE A C 1
ATOM 1747 O O . PHE A 1 219 ? -6.465 -8.437 14.627 1.00 97.50 219 PHE A O 1
ATOM 1754 N N . LYS A 1 220 ? -4.584 -9.484 15.278 1.00 95.69 220 LYS A N 1
ATOM 1755 C CA . LYS A 1 220 ? -5.079 -10.860 15.058 1.00 95.69 220 LYS A CA 1
ATOM 1756 C C . LYS A 1 220 ? -6.487 -11.134 15.621 1.00 95.69 220 LYS A C 1
ATOM 1758 O O . LYS A 1 220 ? -7.274 -11.814 14.981 1.00 95.69 220 LYS A O 1
ATOM 1763 N N . ASP A 1 221 ? -6.819 -10.545 16.775 1.00 95.88 221 ASP A N 1
ATOM 1764 C CA . ASP A 1 221 ? -8.117 -10.699 17.458 1.00 95.88 221 ASP A CA 1
ATOM 1765 C C . ASP A 1 221 ? -9.029 -9.463 17.276 1.00 95.88 221 ASP A C 1
ATOM 1767 O O . ASP A 1 221 ? -9.959 -9.230 18.046 1.00 95.88 221 ASP A O 1
ATOM 1771 N N . SER A 1 222 ? -8.716 -8.585 16.318 1.00 97.75 222 SER A N 1
ATOM 1772 C CA . SER A 1 222 ? -9.365 -7.278 16.149 1.00 97.75 222 SER A CA 1
ATOM 1773 C C . SER A 1 222 ? -9.474 -6.854 14.678 1.00 97.75 222 SER A C 1
ATOM 1775 O O . SER A 1 222 ? -9.382 -5.664 14.361 1.00 97.75 222 SER A O 1
ATOM 1777 N N . VAL A 1 223 ? -9.692 -7.828 13.791 1.00 98.19 223 VAL A N 1
ATOM 1778 C CA . VAL A 1 223 ? -9.864 -7.646 12.345 1.00 98.19 223 VAL A CA 1
ATOM 1779 C C . VAL A 1 223 ? -11.224 -8.171 11.877 1.00 98.19 223 VAL A C 1
ATOM 1781 O O . VAL A 1 223 ? -11.611 -9.301 12.166 1.00 98.19 223 VAL A O 1
ATOM 1784 N N . CYS A 1 224 ? -11.948 -7.338 11.135 1.00 98.00 224 CYS A N 1
ATO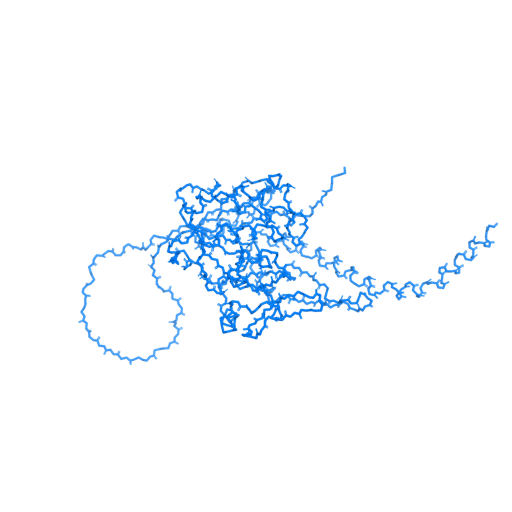M 1785 C CA . CYS A 1 224 ? -13.133 -7.710 10.373 1.00 98.00 224 CYS A CA 1
ATOM 1786 C C . CYS A 1 224 ? -12.711 -7.940 8.916 1.00 98.00 224 CYS A C 1
ATOM 1788 O O . CYS A 1 224 ? -12.039 -7.093 8.327 1.00 98.00 224 CYS A O 1
ATOM 1790 N N . PHE A 1 225 ? -13.074 -9.073 8.320 1.00 96.81 225 PHE A N 1
ATOM 1791 C CA . PHE A 1 225 ? -12.700 -9.342 6.933 1.00 96.81 225 PHE A CA 1
ATOM 1792 C C . PHE A 1 225 ? -13.697 -8.710 5.959 1.00 96.81 225 PHE A C 1
ATOM 1794 O O . PHE A 1 225 ? -14.897 -8.973 6.025 1.00 96.81 225 PHE A O 1
ATOM 1801 N N . LEU A 1 226 ? -13.178 -7.863 5.070 1.00 96.75 226 LEU A N 1
ATOM 1802 C CA . LEU A 1 226 ? -13.932 -7.191 4.015 1.00 96.75 226 LEU A CA 1
ATOM 1803 C C . LEU A 1 226 ? -13.993 -8.070 2.751 1.00 96.75 226 LEU A C 1
ATOM 1805 O O . LEU A 1 226 ? -13.055 -8.836 2.511 1.00 96.75 226 LEU A O 1
ATOM 1809 N N . PRO A 1 227 ? -15.034 -7.919 1.908 1.00 95.19 227 PRO A N 1
ATOM 1810 C CA . PRO A 1 227 ? -15.114 -8.596 0.615 1.00 95.19 227 PRO A CA 1
ATOM 1811 C C . PRO A 1 227 ? -13.885 -8.359 -0.270 1.00 95.19 227 PRO A C 1
ATOM 1813 O O . PRO A 1 227 ? -13.396 -7.229 -0.377 1.00 95.19 227 PRO A O 1
ATOM 1816 N N . TYR A 1 228 ? -13.441 -9.394 -0.986 1.00 94.19 228 TYR A N 1
ATOM 1817 C CA . TYR A 1 228 ? -12.207 -9.357 -1.779 1.00 94.19 228 TYR A CA 1
ATOM 1818 C C . TYR A 1 228 ? -12.176 -8.247 -2.844 1.00 94.19 228 TYR A C 1
ATOM 1820 O O . TYR A 1 228 ? -11.124 -7.678 -3.126 1.00 94.19 228 TYR A O 1
ATOM 1828 N N . ARG A 1 229 ? -13.338 -7.844 -3.380 1.00 95.12 229 ARG A N 1
ATOM 1829 C CA . ARG A 1 229 ? -13.471 -6.720 -4.335 1.00 95.12 229 ARG A CA 1
ATOM 1830 C C . ARG A 1 229 ? -12.945 -5.374 -3.817 1.00 95.12 229 ARG A C 1
ATOM 1832 O O . ARG A 1 229 ? -12.662 -4.498 -4.635 1.00 95.12 229 ARG A O 1
ATOM 1839 N N . PHE A 1 230 ? -12.833 -5.190 -2.499 1.00 96.62 230 PHE A N 1
ATOM 1840 C CA . PHE A 1 230 ? -12.281 -3.977 -1.883 1.00 96.62 230 PHE A CA 1
ATOM 1841 C C . PHE A 1 230 ? -10.755 -3.983 -1.781 1.00 96.62 230 PHE A C 1
ATOM 1843 O O . PHE A 1 230 ? -10.174 -2.997 -1.346 1.00 96.62 230 PHE A O 1
ATOM 1850 N N . ASN A 1 231 ? -10.094 -5.066 -2.174 1.00 95.69 231 ASN A N 1
ATOM 1851 C CA . ASN A 1 231 ? -8.646 -5.142 -2.314 1.00 95.69 231 ASN A CA 1
ATOM 1852 C C . ASN A 1 231 ? -8.338 -6.328 -3.236 1.00 95.69 231 ASN A C 1
ATOM 1854 O O . ASN A 1 231 ? -7.819 -7.355 -2.792 1.00 95.69 231 ASN A O 1
ATOM 1858 N N . LEU A 1 232 ? -8.733 -6.216 -4.510 1.00 93.31 232 LEU A N 1
ATOM 1859 C CA . LEU A 1 232 ? -8.425 -7.225 -5.518 1.00 93.31 232 LEU A CA 1
ATOM 1860 C C . LEU A 1 232 ? -6.914 -7.207 -5.743 1.00 93.31 232 LEU A C 1
ATOM 1862 O O . LEU A 1 232 ? -6.388 -6.350 -6.455 1.00 93.31 232 LEU A O 1
ATOM 1866 N N . GLN A 1 233 ? -6.220 -8.151 -5.121 1.00 90.50 233 GLN A N 1
ATOM 1867 C CA . GLN A 1 233 ? -4.774 -8.281 -5.218 1.00 90.50 233 GLN A CA 1
ATOM 1868 C C . GLN A 1 233 ? -4.446 -8.836 -6.601 1.00 90.50 233 GLN A C 1
ATOM 1870 O O . GLN A 1 233 ? -4.760 -9.987 -6.902 1.00 90.50 233 GLN A O 1
ATOM 1875 N N . TRP A 1 234 ? -3.846 -8.005 -7.456 1.00 85.25 234 TRP A N 1
ATOM 1876 C CA . TRP A 1 234 ? -3.493 -8.357 -8.829 1.00 85.25 234 TRP A CA 1
ATOM 1877 C C . TRP A 1 234 ? -2.314 -9.336 -8.860 1.00 85.25 234 TRP A C 1
ATOM 1879 O O . TRP A 1 234 ? -1.172 -8.991 -9.154 1.00 85.25 234 TRP A O 1
ATOM 1889 N N . LEU A 1 235 ? -2.611 -10.585 -8.528 1.00 76.12 235 LEU A N 1
ATOM 1890 C CA . LEU A 1 235 ? -1.693 -11.709 -8.527 1.00 76.12 235 LEU A CA 1
ATOM 1891 C C . LEU A 1 235 ? -2.001 -12.599 -9.732 1.00 76.12 235 LEU A C 1
ATOM 1893 O O . LEU A 1 235 ? -3.133 -12.661 -10.208 1.00 76.12 235 LEU A O 1
ATOM 1897 N N . ALA A 1 236 ? -0.992 -13.319 -10.224 1.00 66.25 236 ALA A N 1
ATOM 1898 C CA . ALA A 1 236 ? -1.259 -14.406 -11.157 1.00 66.25 236 ALA A CA 1
ATOM 1899 C C . ALA A 1 236 ? -2.166 -15.437 -10.468 1.00 66.25 236 ALA A C 1
ATOM 1901 O O . ALA A 1 236 ? -1.876 -15.828 -9.339 1.00 66.25 236 ALA A O 1
ATOM 1902 N N . GLU A 1 237 ? -3.220 -15.891 -11.148 1.00 66.94 237 GLU A N 1
ATOM 1903 C CA . GLU A 1 237 ? -4.168 -16.888 -10.627 1.00 66.94 237 GLU A CA 1
ATOM 1904 C C . GLU A 1 237 ? -3.450 -18.128 -10.078 1.00 66.94 237 GLU A C 1
ATOM 1906 O O . GLU A 1 237 ? -3.785 -18.620 -9.010 1.00 66.94 237 GLU A O 1
ATOM 1911 N N . SER A 1 238 ? -2.369 -18.556 -10.740 1.00 67.44 238 SER A N 1
ATOM 1912 C CA . SER A 1 238 ? -1.517 -19.673 -10.313 1.00 67.44 238 SER A CA 1
ATOM 1913 C C . SER A 1 238 ? -0.871 -19.507 -8.932 1.00 67.44 238 SER A C 1
ATOM 1915 O O . SER A 1 238 ? -0.344 -20.477 -8.389 1.00 67.44 238 SER A O 1
ATOM 1917 N N . ARG A 1 239 ? -0.878 -18.297 -8.365 1.00 69.56 239 ARG A N 1
ATOM 1918 C CA . ARG A 1 239 ? -0.391 -18.010 -7.008 1.00 69.56 239 ARG A CA 1
ATOM 1919 C C . ARG A 1 239 ? -1.471 -18.150 -5.942 1.00 69.56 239 ARG A C 1
ATOM 1921 O O . ARG A 1 239 ? -1.126 -18.126 -4.764 1.00 69.56 239 ARG A O 1
ATOM 1928 N N . ILE A 1 240 ? -2.737 -18.279 -6.332 1.00 74.19 240 ILE A N 1
ATOM 1929 C CA . ILE A 1 240 ? -3.854 -18.424 -5.407 1.00 74.19 240 ILE A CA 1
ATOM 1930 C C . ILE A 1 240 ? -4.359 -19.861 -5.486 1.00 74.19 240 ILE A C 1
ATOM 1932 O O . ILE A 1 240 ? -4.746 -20.370 -6.535 1.00 74.19 240 ILE A O 1
ATOM 1936 N N . HIS A 1 241 ? -4.331 -20.542 -4.348 1.00 75.88 241 HIS A N 1
ATOM 1937 C CA . HIS A 1 241 ? -4.712 -21.942 -4.254 1.00 75.88 241 HIS A CA 1
ATOM 1938 C C . HIS A 1 241 ? -6.193 -22.046 -3.856 1.00 75.88 241 HIS A C 1
ATOM 1940 O O . HIS A 1 241 ? -6.499 -22.209 -2.685 1.00 75.88 241 HIS A O 1
ATOM 1946 N N . PHE A 1 242 ? -7.119 -21.890 -4.808 1.00 75.06 242 PHE A N 1
ATOM 1947 C CA . PHE A 1 242 ? -8.567 -21.845 -4.521 1.00 75.06 242 PHE A CA 1
ATOM 1948 C C . PHE A 1 242 ? -9.188 -23.180 -4.092 1.00 75.06 242 PHE A C 1
ATOM 1950 O O . PHE A 1 242 ? -10.240 -23.191 -3.454 1.00 75.06 242 PHE A O 1
ATOM 1957 N N . ASP A 1 243 ? -8.574 -24.300 -4.470 1.00 64.12 243 ASP A N 1
ATOM 1958 C CA . ASP A 1 243 ? -9.129 -25.621 -4.192 1.00 64.12 243 ASP A CA 1
ATOM 1959 C C . ASP A 1 243 ? -9.122 -25.920 -2.689 1.00 64.12 243 ASP A C 1
ATOM 1961 O O . ASP A 1 243 ? -8.147 -25.653 -1.989 1.00 6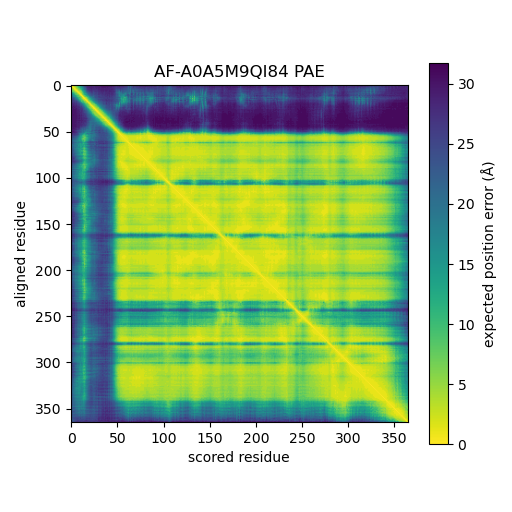4.12 243 ASP A O 1
ATOM 1965 N N . SER A 1 244 ? -10.145 -26.634 -2.212 1.00 60.22 244 SER A N 1
ATOM 1966 C CA . SER A 1 244 ? -10.157 -27.284 -0.887 1.00 60.22 244 SER A CA 1
ATOM 1967 C C . SER A 1 244 ? -9.175 -28.465 -0.787 1.00 60.22 244 SER A C 1
ATOM 1969 O O . SER A 1 244 ? -9.270 -29.289 0.123 1.00 60.22 244 SER A O 1
ATOM 1971 N N . ALA A 1 245 ? -8.275 -28.594 -1.763 1.00 60.53 245 ALA A N 1
ATOM 1972 C CA . ALA A 1 245 ? -7.266 -29.631 -1.835 1.00 60.53 245 ALA A CA 1
ATOM 1973 C C . ALA A 1 245 ? -6.327 -29.544 -0.619 1.00 60.53 245 ALA A C 1
ATOM 1975 O O . ALA A 1 245 ? -6.156 -28.470 -0.036 1.00 60.53 245 ALA A O 1
ATOM 1976 N N . PRO A 1 246 ? -5.695 -30.657 -0.210 1.00 72.50 246 PRO A N 1
ATOM 1977 C CA . PRO A 1 246 ? -4.723 -30.620 0.871 1.00 72.50 246 PRO A CA 1
ATOM 1978 C C . PRO A 1 246 ? -3.614 -29.592 0.575 1.00 72.50 246 PRO A C 1
ATOM 1980 O O . PRO A 1 246 ? -3.337 -29.298 -0.595 1.00 72.50 246 PRO A O 1
ATOM 1983 N N . PRO A 1 247 ? -2.956 -29.055 1.617 1.00 79.31 247 PRO A N 1
ATOM 1984 C CA . PRO A 1 247 ? -1.832 -28.146 1.440 1.00 79.31 247 PRO A CA 1
ATOM 1985 C C . PRO A 1 247 ? -0.803 -28.721 0.451 1.00 79.31 247 PRO A C 1
ATOM 1987 O O . PRO A 1 247 ? -0.428 -29.892 0.543 1.00 79.31 247 PRO A O 1
ATOM 1990 N N . ARG A 1 248 ? -0.372 -27.910 -0.521 1.00 77.56 248 ARG A N 1
ATOM 1991 C CA . ARG A 1 248 ? 0.577 -28.323 -1.570 1.00 77.56 248 ARG A CA 1
ATOM 1992 C C . ARG A 1 248 ? 1.990 -28.021 -1.112 1.00 77.56 248 ARG A C 1
ATOM 1994 O O . ARG A 1 248 ? 2.244 -26.913 -0.665 1.00 77.56 248 ARG A O 1
ATOM 2001 N N . LYS A 1 249 ? 2.911 -28.967 -1.259 1.00 81.94 249 LYS A N 1
ATOM 2002 C CA . LYS A 1 249 ? 4.330 -28.756 -0.960 1.00 81.94 249 LYS A CA 1
ATOM 2003 C C . LYS A 1 249 ? 5.100 -28.585 -2.266 1.00 81.94 249 LYS A C 1
ATOM 2005 O O . LYS A 1 249 ? 4.988 -29.438 -3.145 1.00 81.94 249 LYS A O 1
ATOM 2010 N N . ASP A 1 250 ? 5.831 -27.486 -2.408 1.00 79.88 250 ASP A N 1
ATOM 2011 C CA . ASP A 1 250 ? 6.679 -27.259 -3.581 1.00 79.88 250 ASP A CA 1
ATOM 2012 C C . ASP A 1 250 ? 8.006 -28.041 -3.496 1.00 79.88 250 ASP A C 1
ATOM 2014 O O . ASP A 1 250 ? 8.304 -28.712 -2.502 1.00 79.88 250 ASP A O 1
ATOM 2018 N N . SER A 1 251 ? 8.826 -27.956 -4.549 1.00 79.69 251 SER A N 1
ATOM 2019 C CA . SER A 1 251 ? 10.133 -28.627 -4.618 1.00 79.69 251 SER A CA 1
ATOM 2020 C C . SER A 1 251 ? 11.131 -28.161 -3.553 1.00 79.69 251 SER A C 1
ATOM 2022 O O . SER A 1 251 ? 12.092 -28.872 -3.274 1.00 79.69 251 SER A O 1
ATOM 2024 N N . ASN A 1 252 ? 10.910 -26.987 -2.954 1.00 76.69 252 ASN A N 1
ATOM 2025 C CA . ASN A 1 252 ? 11.737 -26.424 -1.886 1.00 76.69 252 ASN A CA 1
ATOM 2026 C C . ASN A 1 252 ? 11.197 -26.782 -0.493 1.00 76.69 252 ASN A C 1
ATOM 2028 O O . ASN A 1 252 ? 11.752 -26.368 0.523 1.00 76.69 252 ASN A O 1
ATOM 2032 N N . GLY A 1 253 ? 10.111 -27.552 -0.434 1.00 79.06 253 GLY A N 1
ATOM 2033 C CA . GLY A 1 253 ? 9.478 -27.972 0.800 1.00 79.06 253 GLY A CA 1
ATOM 2034 C C . GLY A 1 253 ? 8.562 -26.928 1.438 1.00 79.06 253 GLY A C 1
ATOM 2035 O O . GLY A 1 253 ? 8.163 -27.126 2.587 1.00 79.06 253 GLY A O 1
ATOM 2036 N N . ILE A 1 254 ? 8.213 -25.858 0.723 1.00 79.12 254 ILE A N 1
ATOM 2037 C CA . ILE A 1 254 ? 7.291 -24.823 1.194 1.00 79.12 254 ILE A CA 1
ATOM 2038 C C . ILE A 1 254 ? 5.858 -25.310 0.994 1.00 79.12 254 ILE A C 1
ATOM 2040 O O . ILE A 1 254 ? 5.477 -25.704 -0.109 1.00 79.12 254 ILE A O 1
ATOM 2044 N N . THR A 1 255 ? 5.052 -25.258 2.055 1.00 80.94 255 THR A N 1
ATOM 2045 C CA . THR A 1 255 ? 3.632 -25.607 1.990 1.00 80.94 255 THR A CA 1
ATOM 2046 C C . THR A 1 255 ? 2.778 -24.389 1.632 1.00 80.94 255 THR A C 1
ATOM 2048 O O . THR A 1 255 ? 2.770 -23.390 2.351 1.00 80.94 255 THR A O 1
ATOM 2051 N N . SER A 1 256 ? 2.010 -24.469 0.550 1.00 77.88 256 SER A N 1
ATOM 2052 C CA . SER A 1 256 ? 0.930 -23.540 0.210 1.00 77.88 256 SER A CA 1
ATOM 2053 C C . SER A 1 256 ? -0.400 -24.081 0.728 1.00 77.88 256 SER A C 1
ATOM 2055 O O . SER A 1 256 ? -0.797 -25.199 0.385 1.00 77.88 256 SER A O 1
ATOM 2057 N N . TYR A 1 257 ? -1.107 -23.292 1.533 1.00 78.81 257 TYR A N 1
ATOM 2058 C CA . TYR A 1 257 ? -2.417 -23.674 2.062 1.00 78.81 257 TYR A CA 1
ATOM 2059 C C . TYR A 1 257 ? -3.532 -23.253 1.100 1.00 78.81 257 TYR A C 1
ATOM 2061 O O . TYR A 1 257 ? -3.304 -22.388 0.251 1.00 78.81 257 TYR A O 1
ATOM 2069 N N . PRO A 1 258 ? -4.725 -23.862 1.200 1.00 77.44 258 PRO A N 1
ATOM 2070 C CA . PRO A 1 258 ? -5.908 -23.348 0.529 1.00 77.44 258 PRO A CA 1
ATOM 2071 C C . PRO A 1 258 ? -6.138 -21.876 0.868 1.00 77.44 258 PRO A C 1
ATOM 2073 O O . PRO A 1 258 ? -6.071 -21.471 2.032 1.00 77.44 258 PRO A O 1
ATOM 2076 N N . SER A 1 259 ? -6.418 -21.095 -0.167 1.00 77.88 259 SER A N 1
ATOM 2077 C CA . SER A 1 259 ? -6.847 -19.712 -0.066 1.00 77.88 259 SER A CA 1
ATOM 2078 C C . SER A 1 259 ? -8.096 -19.631 0.800 1.00 77.88 259 SER A C 1
ATOM 2080 O O . SER A 1 259 ? -9.026 -20.422 0.661 1.00 77.88 259 SER A O 1
ATOM 2082 N N . ALA A 1 260 ? -8.141 -18.633 1.674 1.00 77.31 260 ALA A N 1
ATOM 2083 C CA . ALA A 1 260 ? -9.356 -18.323 2.417 1.00 77.31 260 ALA A CA 1
ATOM 2084 C C . ALA A 1 260 ? -10.411 -17.591 1.585 1.00 77.31 260 ALA A C 1
ATOM 2086 O O . ALA A 1 260 ? -11.539 -17.436 2.042 1.00 77.31 260 ALA A O 1
ATOM 2087 N N . ILE A 1 261 ? -10.029 -17.131 0.395 1.00 83.38 261 ILE A N 1
ATOM 2088 C CA . ILE A 1 261 ? -10.930 -16.596 -0.620 1.00 83.38 261 ILE A CA 1
ATOM 2089 C C . ILE A 1 261 ? -11.274 -17.750 -1.552 1.00 83.38 261 ILE A C 1
ATOM 2091 O O . ILE A 1 261 ? -10.364 -18.357 -2.130 1.00 83.38 261 ILE A O 1
ATOM 2095 N N . ASP A 1 262 ? -12.562 -18.046 -1.699 1.00 83.06 262 ASP A N 1
ATOM 2096 C CA . ASP A 1 262 ? -13.011 -19.057 -2.649 1.00 83.06 262 ASP A CA 1
ATOM 2097 C C . ASP A 1 262 ? -12.955 -18.537 -4.099 1.00 83.06 262 ASP A C 1
ATOM 2099 O O . ASP A 1 262 ? -12.899 -17.332 -4.371 1.00 83.06 262 ASP A O 1
ATOM 2103 N N . PHE A 1 263 ? -12.960 -19.461 -5.062 1.00 85.19 263 PHE A N 1
ATOM 2104 C CA . PHE A 1 263 ? -12.873 -19.111 -6.482 1.00 85.19 263 PHE A CA 1
ATOM 2105 C C . PHE A 1 263 ? -14.030 -18.217 -6.954 1.00 85.19 263 PHE A C 1
ATOM 2107 O O . PHE A 1 263 ? -13.842 -17.383 -7.839 1.00 85.19 263 PHE A O 1
ATOM 2114 N N . ARG A 1 264 ? -15.232 -18.365 -6.383 1.00 87.81 264 ARG A N 1
ATOM 2115 C CA . ARG A 1 264 ? -16.405 -17.578 -6.787 1.00 87.81 264 ARG A CA 1
ATOM 2116 C C . ARG A 1 264 ? -16.255 -16.128 -6.342 1.00 87.81 264 ARG A C 1
ATOM 2118 O O . ARG A 1 264 ? -16.556 -15.231 -7.130 1.00 87.81 264 ARG A O 1
ATOM 2125 N N . GLU A 1 265 ? -15.788 -15.891 -5.120 1.00 88.69 265 GLU A N 1
ATOM 2126 C CA . GLU A 1 265 ? -15.480 -14.551 -4.623 1.00 88.69 265 GLU A CA 1
ATOM 2127 C C . GLU A 1 265 ? -14.389 -13.895 -5.479 1.00 88.69 265 GLU A C 1
ATOM 2129 O O . GLU A 1 265 ? -14.559 -12.755 -5.923 1.00 88.69 265 GLU A O 1
ATOM 2134 N N . PHE A 1 266 ? -13.321 -14.630 -5.796 1.00 88.94 266 PHE A N 1
ATOM 2135 C CA . PHE A 1 266 ? -12.257 -14.146 -6.676 1.00 88.94 266 PHE A CA 1
ATOM 2136 C C . PHE A 1 266 ? -12.763 -13.801 -8.083 1.00 88.94 266 PHE A C 1
ATOM 2138 O O . PHE A 1 266 ? -12.535 -12.692 -8.568 1.00 88.94 266 PHE A O 1
ATOM 2145 N N . ALA A 1 267 ? -13.502 -14.709 -8.725 1.00 88.94 267 ALA A N 1
ATOM 2146 C CA . ALA A 1 267 ? -14.068 -14.489 -10.053 1.00 88.94 267 ALA A CA 1
ATOM 2147 C C . ALA A 1 267 ? -15.044 -13.300 -10.069 1.00 88.94 267 ALA A C 1
ATOM 2149 O O . ALA A 1 267 ? -15.015 -12.485 -10.991 1.00 88.94 267 ALA A O 1
ATOM 2150 N N . SER A 1 268 ? -15.866 -13.150 -9.026 1.00 90.81 268 SER A N 1
ATOM 2151 C CA . SER A 1 268 ? -16.752 -11.991 -8.858 1.00 90.81 268 SER A CA 1
ATOM 2152 C C . SER A 1 268 ? -15.961 -10.683 -8.743 1.00 90.81 268 SER A C 1
ATOM 2154 O O . SER A 1 268 ? -16.276 -9.695 -9.414 1.00 90.81 268 SER A O 1
ATOM 2156 N N . ALA A 1 269 ? -14.880 -10.684 -7.956 1.00 90.75 269 ALA A N 1
ATOM 2157 C CA . ALA A 1 269 ? -13.997 -9.532 -7.810 1.00 90.75 269 ALA A CA 1
ATOM 2158 C C . ALA A 1 269 ? -13.253 -9.181 -9.109 1.00 90.75 269 ALA A C 1
ATOM 2160 O O . ALA A 1 269 ? -13.029 -8.001 -9.350 1.00 90.75 269 ALA A O 1
ATOM 2161 N N . LEU A 1 270 ? -12.917 -10.155 -9.965 1.00 89.19 270 LEU A N 1
ATOM 2162 C CA . LEU A 1 270 ? -12.340 -9.895 -11.294 1.00 89.19 270 LEU A CA 1
ATOM 2163 C C . LEU A 1 270 ? -13.326 -9.200 -12.244 1.00 89.19 270 LEU A C 1
ATOM 2165 O O . LEU A 1 270 ? -12.910 -8.378 -13.060 1.00 89.19 270 LEU A O 1
ATOM 2169 N N . VAL A 1 271 ? -14.619 -9.519 -12.146 1.00 91.62 271 VAL A N 1
ATOM 2170 C CA . VAL A 1 271 ? -15.668 -8.918 -12.988 1.00 91.62 271 VAL A CA 1
ATOM 2171 C C . VAL A 1 271 ? -16.036 -7.512 -12.511 1.00 91.62 271 VAL A C 1
ATOM 2173 O O . VAL A 1 271 ? -16.261 -6.621 -13.329 1.00 91.62 271 VAL A O 1
ATOM 2176 N N . SER A 1 272 ? -16.110 -7.299 -11.194 1.00 92.12 272 SER A N 1
ATOM 2177 C CA . SER A 1 272 ? -16.546 -6.030 -10.599 1.00 92.12 272 SER A CA 1
ATOM 2178 C C . SER A 1 272 ? -15.670 -5.621 -9.405 1.00 92.12 272 SER A C 1
ATOM 2180 O O . SER A 1 272 ? -16.144 -5.589 -8.263 1.00 92.12 272 SER A O 1
ATOM 2182 N N . PRO A 1 273 ? -14.387 -5.290 -9.634 1.00 93.56 273 PRO A N 1
ATOM 2183 C CA . PRO A 1 273 ? -13.521 -4.791 -8.573 1.00 93.56 273 PRO A CA 1
ATOM 2184 C C . PRO A 1 273 ? -13.935 -3.377 -8.156 1.00 93.56 273 PRO A C 1
ATOM 2186 O O . PRO A 1 273 ? -14.203 -2.528 -9.008 1.00 93.56 273 PRO A O 1
ATOM 2189 N N . ALA A 1 274 ? -13.953 -3.108 -6.849 1.00 93.75 274 ALA A N 1
ATOM 2190 C CA . ALA A 1 274 ? -14.062 -1.747 -6.324 1.00 93.75 274 ALA A CA 1
ATOM 2191 C C . ALA A 1 274 ? -12.676 -1.101 -6.207 1.00 93.75 274 ALA A C 1
ATOM 2193 O O . ALA A 1 274 ? -12.488 0.052 -6.599 1.00 93.75 274 ALA A O 1
ATOM 2194 N N . ILE A 1 275 ? -11.699 -1.870 -5.720 1.00 95.38 275 ILE A N 1
ATOM 2195 C CA . ILE A 1 275 ? -10.301 -1.465 -5.584 1.00 95.38 275 ILE A CA 1
ATOM 2196 C C . ILE A 1 275 ? -9.422 -2.581 -6.136 1.00 95.38 275 ILE A C 1
ATOM 2198 O O . ILE A 1 275 ? -9.503 -3.722 -5.683 1.00 95.38 275 ILE A O 1
ATOM 2202 N N . VAL A 1 276 ? -8.558 -2.242 -7.088 1.00 93.56 276 VAL A N 1
ATOM 2203 C CA . VAL A 1 276 ? -7.510 -3.132 -7.597 1.00 93.56 276 VAL A CA 1
ATOM 2204 C C . VAL A 1 276 ? -6.196 -2.743 -6.949 1.00 93.56 276 VAL A C 1
ATOM 2206 O O . VAL A 1 276 ? -5.763 -1.602 -7.074 1.00 93.56 276 VAL A O 1
ATOM 2209 N N . HIS A 1 277 ? -5.538 -3.686 -6.296 1.00 93.00 277 HIS A N 1
ATOM 2210 C CA . HIS A 1 277 ? -4.231 -3.488 -5.695 1.00 93.00 277 HIS A CA 1
ATOM 2211 C C . HIS A 1 277 ? -3.163 -4.131 -6.580 1.00 93.00 277 HIS A C 1
ATOM 2213 O O . HIS A 1 277 ? -3.135 -5.347 -6.769 1.00 93.00 277 HIS A O 1
ATOM 2219 N N . LEU A 1 278 ? -2.292 -3.310 -7.163 1.00 88.81 278 LEU A N 1
ATOM 2220 C CA . LEU A 1 278 ? -1.352 -3.687 -8.220 1.00 88.81 278 LEU A CA 1
ATOM 2221 C C . LEU A 1 278 ? -0.094 -4.391 -7.669 1.00 88.81 278 LEU A C 1
ATOM 2223 O O . LEU A 1 278 ? 1.016 -4.041 -8.054 1.00 88.81 278 LEU A O 1
ATOM 2227 N N . LEU A 1 279 ? -0.256 -5.367 -6.773 1.00 82.31 279 LEU A N 1
ATOM 2228 C CA . LEU A 1 279 ? 0.812 -6.074 -6.047 1.00 82.31 279 LEU A CA 1
ATOM 2229 C C . LEU A 1 279 ? 1.736 -6.928 -6.931 1.00 82.31 279 LEU A C 1
ATOM 2231 O O . LEU A 1 279 ? 1.293 -7.547 -7.894 1.00 82.31 279 LEU A O 1
ATOM 2235 N N . GLY A 1 280 ? 3.005 -7.068 -6.520 1.00 64.50 280 GLY A N 1
ATOM 2236 C CA . GLY A 1 280 ? 3.829 -8.256 -6.799 1.00 64.50 280 GLY A CA 1
ATOM 2237 C C . GLY A 1 280 ? 4.146 -8.551 -8.271 1.00 64.50 280 GLY A C 1
ATOM 2238 O O . GLY A 1 280 ? 4.540 -9.676 -8.598 1.00 64.50 280 GLY A O 1
ATOM 2239 N N . GLY A 1 281 ? 3.985 -7.566 -9.155 1.00 67.62 281 GLY A N 1
ATOM 2240 C CA . GLY A 1 281 ? 4.224 -7.679 -10.589 1.00 67.62 281 GLY A CA 1
ATOM 2241 C C . GLY A 1 281 ? 4.470 -6.324 -11.248 1.00 67.62 281 GLY A C 1
ATOM 2242 O O . GLY A 1 281 ? 4.389 -5.275 -10.617 1.00 67.62 281 GLY A O 1
ATOM 2243 N N . TYR A 1 282 ? 4.759 -6.357 -12.548 1.00 78.38 282 TYR A N 1
ATOM 2244 C CA . TYR A 1 282 ? 4.967 -5.164 -13.363 1.00 78.38 282 TYR A CA 1
ATOM 2245 C C . TYR A 1 282 ? 3.803 -4.176 -13.263 1.00 78.38 282 TYR A C 1
ATOM 2247 O O . TYR A 1 282 ? 2.644 -4.477 -13.594 1.00 78.38 282 TYR A O 1
ATOM 2255 N N . LYS A 1 283 ? 4.123 -2.963 -12.826 1.00 85.56 283 LYS A N 1
ATOM 2256 C CA . LYS A 1 283 ? 3.111 -1.936 -12.610 1.00 85.56 283 LYS A CA 1
ATOM 2257 C C . LYS A 1 283 ? 2.630 -1.350 -13.947 1.00 85.56 283 LYS A C 1
ATOM 2259 O O . LYS A 1 283 ? 3.375 -1.328 -14.932 1.00 85.56 283 LYS A O 1
ATOM 2264 N N . PRO A 1 284 ? 1.411 -0.783 -14.005 1.00 88.62 284 PRO A N 1
ATOM 2265 C CA . PRO A 1 284 ? 0.915 -0.043 -15.169 1.00 88.62 284 PRO A CA 1
ATOM 2266 C C . PRO A 1 284 ? 1.866 1.052 -15.681 1.00 88.62 284 PRO A C 1
ATOM 2268 O O . PRO A 1 284 ? 1.910 1.331 -16.879 1.00 88.62 284 PRO A O 1
ATOM 2271 N N . TRP A 1 285 ? 2.658 1.656 -14.794 1.00 88.19 285 TRP A N 1
ATOM 2272 C CA . TRP A 1 285 ? 3.642 2.700 -15.103 1.00 88.19 285 TRP A CA 1
ATOM 2273 C C . TRP A 1 285 ? 5.062 2.170 -15.343 1.00 88.19 285 TRP A C 1
ATOM 2275 O O . TRP A 1 285 ? 6.029 2.937 -15.276 1.00 88.19 285 TRP A O 1
ATOM 2285 N N . GLU A 1 286 ? 5.211 0.879 -15.626 1.00 87.19 286 GLU A N 1
ATOM 2286 C CA . GLU A 1 286 ? 6.500 0.233 -15.856 1.00 87.19 286 GLU A CA 1
ATOM 2287 C C . GLU A 1 286 ? 6.533 -0.528 -17.180 1.00 87.19 286 GLU A C 1
ATOM 2289 O O . GLU A 1 286 ? 5.513 -0.837 -17.799 1.00 87.19 286 GLU A O 1
ATOM 2294 N N . LYS A 1 287 ? 7.754 -0.799 -17.641 1.00 89.12 287 LYS A N 1
ATOM 2295 C CA . LYS A 1 287 ? 8.032 -1.708 -18.750 1.00 89.12 287 LYS A CA 1
ATOM 2296 C C . LYS A 1 287 ? 9.007 -2.753 -18.231 1.00 89.12 287 LYS A C 1
ATOM 2298 O O . LYS A 1 287 ? 10.103 -2.386 -17.810 1.00 89.12 287 LYS A O 1
ATOM 2303 N N . GLN A 1 288 ? 8.617 -4.022 -18.289 1.00 87.69 288 GLN A N 1
ATOM 2304 C CA . GLN A 1 288 ? 9.417 -5.143 -17.805 1.00 87.69 288 GLN A CA 1
ATOM 2305 C C . GLN A 1 288 ? 9.661 -6.155 -18.925 1.00 87.69 288 GLN A C 1
ATOM 2307 O O . GLN A 1 288 ? 8.772 -6.422 -19.733 1.00 87.69 288 GLN A O 1
ATOM 2312 N N . ASN A 1 289 ? 10.884 -6.688 -18.977 1.00 88.69 289 ASN A N 1
ATOM 2313 C CA . ASN A 1 289 ? 11.236 -7.812 -19.836 1.00 88.69 289 ASN A CA 1
ATOM 2314 C C . ASN A 1 289 ? 10.922 -9.123 -19.100 1.00 88.69 289 ASN A C 1
ATOM 2316 O O . ASN A 1 289 ? 11.483 -9.369 -18.035 1.00 88.69 289 ASN A O 1
ATOM 2320 N N . PHE A 1 290 ? 10.055 -9.946 -19.680 1.00 88.81 290 PHE A N 1
ATOM 2321 C CA . PHE A 1 290 ? 9.639 -11.253 -19.161 1.00 88.81 290 PHE A CA 1
ATOM 2322 C C . PHE A 1 290 ? 10.455 -12.416 -19.730 1.00 88.81 290 PHE A C 1
ATOM 2324 O O . PHE A 1 290 ? 10.213 -13.572 -19.391 1.00 88.81 290 PHE A O 1
ATOM 2331 N N . GLN A 1 291 ? 11.427 -12.129 -20.596 1.00 91.69 291 GLN A N 1
ATOM 2332 C CA . GLN A 1 291 ? 12.311 -13.138 -21.153 1.00 91.69 291 GLN A CA 1
ATOM 2333 C C . GLN A 1 291 ? 13.295 -13.636 -20.078 1.00 91.69 291 GLN A C 1
ATOM 2335 O O . GLN A 1 291 ? 14.205 -12.908 -19.683 1.00 91.69 291 GLN A O 1
ATOM 2340 N N . ALA A 1 292 ? 13.107 -14.878 -19.620 1.00 89.12 292 ALA A N 1
ATOM 2341 C CA . ALA A 1 292 ? 13.936 -15.497 -18.578 1.00 89.12 292 ALA A CA 1
ATOM 2342 C C . ALA A 1 292 ? 15.369 -15.803 -19.049 1.00 89.12 292 ALA A C 1
ATOM 2344 O O . ALA A 1 292 ? 16.314 -15.683 -18.277 1.00 89.12 292 ALA A O 1
ATOM 2345 N N . ASP A 1 293 ? 15.527 -16.180 -20.320 1.00 89.94 293 ASP A N 1
ATOM 2346 C CA . ASP A 1 293 ? 16.835 -16.402 -20.943 1.00 89.94 293 ASP A CA 1
ATOM 2347 C C . ASP A 1 293 ? 17.329 -15.105 -21.608 1.00 89.94 293 ASP A C 1
ATOM 2349 O O . ASP A 1 293 ? 16.800 -14.746 -22.665 1.00 89.94 293 ASP A O 1
ATOM 2353 N N . PRO A 1 294 ? 18.331 -14.409 -21.039 1.00 87.00 294 PRO A N 1
ATOM 2354 C CA . PRO A 1 294 ? 18.778 -13.104 -21.519 1.00 87.00 294 PRO A CA 1
ATOM 2355 C C . PRO A 1 294 ? 19.435 -13.141 -22.903 1.00 87.00 294 PRO A C 1
ATOM 2357 O O . PRO A 1 294 ? 19.657 -12.071 -23.460 1.00 87.00 294 PRO A O 1
ATOM 2360 N N . SER A 1 295 ? 19.744 -14.322 -23.452 1.00 86.81 295 SER A N 1
ATOM 2361 C CA . SER A 1 295 ? 20.291 -14.478 -24.808 1.00 86.81 295 SER A CA 1
ATOM 2362 C C . SER A 1 295 ? 19.220 -14.480 -25.907 1.00 86.81 295 SER A C 1
ATOM 2364 O O . SER A 1 295 ? 19.543 -14.419 -27.093 1.00 86.81 295 SER A O 1
ATOM 2366 N N . LYS A 1 296 ? 17.937 -14.542 -25.534 1.00 91.38 296 LYS A N 1
ATOM 2367 C CA . LYS A 1 296 ? 16.807 -14.552 -26.470 1.00 91.38 296 LYS A CA 1
ATOM 2368 C C . LYS A 1 296 ? 16.199 -13.155 -26.647 1.00 91.38 296 LYS A C 1
ATOM 2370 O O . LYS A 1 296 ? 16.353 -12.305 -25.766 1.00 91.38 296 LYS A O 1
ATOM 2375 N N . PRO A 1 297 ? 15.471 -12.907 -27.756 1.00 92.44 297 PRO A N 1
ATOM 2376 C CA . PRO A 1 297 ? 14.755 -11.652 -27.959 1.00 92.44 297 PRO A CA 1
ATOM 2377 C C . PRO A 1 297 ? 13.837 -11.315 -26.772 1.00 92.44 297 PRO A C 1
ATOM 2379 O O . PRO A 1 297 ? 13.174 -12.209 -26.242 1.00 92.44 297 PRO A O 1
ATOM 2382 N N . PRO A 1 298 ? 13.778 -10.044 -26.340 1.00 94.00 298 PRO A N 1
ATOM 2383 C CA . PRO A 1 298 ? 13.012 -9.669 -25.160 1.00 94.00 298 PRO A CA 1
ATOM 2384 C C . PRO A 1 298 ? 11.502 -9.780 -25.382 1.00 94.00 298 PRO A C 1
ATOM 2386 O O . PRO A 1 298 ? 10.992 -9.461 -26.457 1.00 94.00 298 PRO A O 1
ATOM 2389 N N . ILE A 1 299 ? 10.781 -10.141 -24.320 1.00 92.81 299 ILE A N 1
ATOM 2390 C CA . ILE A 1 299 ? 9.318 -10.223 -24.294 1.00 92.81 299 ILE A CA 1
ATOM 2391 C C . ILE A 1 299 ? 8.807 -9.124 -23.370 1.00 92.81 299 ILE A C 1
ATOM 2393 O O . ILE A 1 299 ? 9.032 -9.162 -22.162 1.00 92.81 299 ILE A O 1
ATOM 2397 N N . PHE A 1 300 ? 8.107 -8.139 -23.926 1.00 90.81 300 PHE A N 1
ATOM 2398 C CA . PHE A 1 300 ? 7.473 -7.081 -23.144 1.00 90.81 300 PHE A CA 1
ATOM 2399 C C . PHE A 1 300 ? 5.969 -7.332 -23.077 1.00 90.81 300 PHE A C 1
ATOM 2401 O O . PHE A 1 300 ? 5.296 -7.304 -24.103 1.00 90.81 300 PHE A O 1
ATOM 2408 N N . ALA A 1 301 ? 5.446 -7.542 -21.871 1.00 83.50 301 ALA A N 1
ATOM 2409 C CA . ALA A 1 301 ? 4.010 -7.573 -21.620 1.00 83.50 301 ALA A CA 1
ATOM 2410 C C . ALA A 1 301 ? 3.545 -6.225 -21.060 1.00 83.50 301 ALA A C 1
ATOM 2412 O O . ALA A 1 301 ? 4.325 -5.479 -20.458 1.00 83.50 301 ALA A O 1
ATOM 2413 N N . GLN A 1 302 ? 2.263 -5.915 -21.252 1.00 83.25 302 GLN A N 1
ATOM 2414 C CA . GLN A 1 302 ? 1.627 -4.708 -20.733 1.00 83.25 302 GLN A CA 1
ATOM 2415 C C . GLN A 1 302 ? 0.551 -5.074 -19.709 1.00 83.25 302 GLN A C 1
ATOM 2417 O O . GLN A 1 302 ? -0.258 -5.964 -19.951 1.00 83.25 302 GLN A O 1
ATOM 2422 N N . ASN A 1 303 ? 0.575 -4.392 -18.559 1.00 87.88 303 ASN A N 1
ATOM 2423 C CA . ASN A 1 303 ? -0.334 -4.684 -17.459 1.00 87.88 303 ASN A CA 1
ATOM 2424 C C . ASN A 1 303 ? -1.773 -4.452 -17.956 1.00 87.88 303 ASN A C 1
ATOM 2426 O O . ASN A 1 303 ? -1.990 -3.444 -18.637 1.00 87.88 303 ASN A O 1
ATOM 2430 N N . PRO A 1 304 ? -2.757 -5.314 -17.641 1.00 87.56 304 PRO A N 1
ATOM 2431 C CA . PRO A 1 304 ? -4.128 -5.137 -18.132 1.00 87.56 304 PRO A CA 1
ATOM 2432 C C . PRO A 1 304 ? -4.740 -3.778 -17.773 1.00 87.56 304 PRO A C 1
ATOM 2434 O O . PRO A 1 304 ? -5.496 -3.208 -18.558 1.00 87.56 304 PRO A O 1
ATOM 2437 N N . TYR A 1 305 ? -4.329 -3.196 -16.644 1.00 87.81 305 TYR A N 1
ATOM 2438 C CA . TYR A 1 305 ? -4.760 -1.871 -16.201 1.00 87.81 305 TYR A CA 1
ATOM 2439 C C . TYR A 1 305 ? -3.943 -0.718 -16.800 1.00 87.81 305 TYR A C 1
ATOM 2441 O O . TYR A 1 305 ? -4.226 0.438 -16.502 1.00 87.81 305 TYR A O 1
ATOM 2449 N N . HIS A 1 306 ? -2.955 -0.972 -17.667 1.00 90.38 306 HIS A N 1
ATOM 2450 C CA . HIS A 1 306 ? -2.085 0.065 -18.236 1.00 90.38 306 HIS A CA 1
ATOM 2451 C C . HIS A 1 306 ? -2.864 1.182 -18.928 1.00 90.38 306 HIS A C 1
ATOM 2453 O O . HIS A 1 306 ? -2.642 2.355 -18.635 1.00 90.38 306 HIS A O 1
ATOM 2459 N N . LYS A 1 307 ? -3.778 0.836 -19.843 1.00 91.75 307 LYS A N 1
ATOM 2460 C CA . LYS A 1 307 ? -4.537 1.843 -20.601 1.00 91.75 307 LYS A CA 1
ATOM 2461 C C . LYS A 1 307 ? -5.362 2.728 -19.667 1.00 91.75 307 LYS A C 1
ATOM 2463 O O . LYS A 1 307 ? -5.314 3.948 -19.794 1.00 91.75 307 LYS A O 1
ATOM 2468 N N . LEU A 1 308 ? -6.062 2.108 -18.718 1.00 90.56 308 LEU A N 1
ATOM 2469 C CA . LEU A 1 308 ? -6.899 2.802 -17.745 1.00 90.56 308 LEU A CA 1
ATOM 2470 C C . LEU A 1 308 ? -6.068 3.685 -16.808 1.00 90.56 308 LEU A C 1
ATOM 2472 O O . LEU A 1 308 ? -6.346 4.874 -16.672 1.00 90.56 308 LEU A O 1
ATOM 2476 N N . TRP A 1 309 ? -5.002 3.138 -16.226 1.00 92.00 309 TRP A N 1
ATOM 2477 C CA . TRP A 1 309 ? -4.125 3.877 -15.324 1.00 92.00 309 TRP A CA 1
ATOM 2478 C C . TRP A 1 309 ? -3.517 5.104 -16.012 1.00 92.00 309 TRP A C 1
ATOM 2480 O O . TRP A 1 309 ? -3.543 6.198 -15.455 1.00 92.00 309 TRP A O 1
ATOM 2490 N N . TRP A 1 310 ? -3.034 4.969 -17.254 1.00 88.75 310 TRP A N 1
ATOM 2491 C CA . TRP A 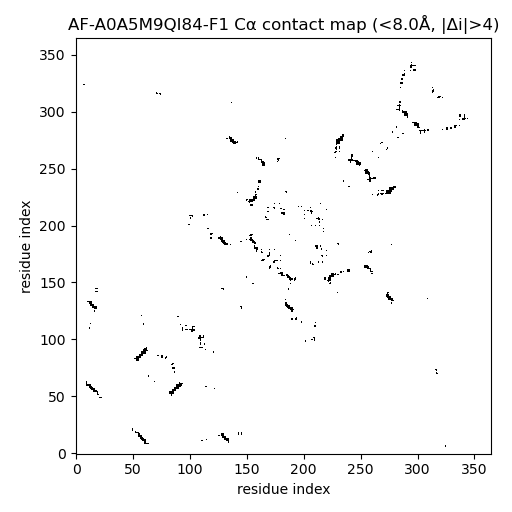1 310 ? -2.492 6.108 -18.002 1.00 88.75 310 TRP A CA 1
ATOM 2492 C C . TRP A 1 310 ? -3.555 7.116 -18.430 1.00 88.75 310 TRP A C 1
ATOM 2494 O O . TRP A 1 310 ? -3.246 8.306 -18.495 1.00 88.75 310 TRP A O 1
ATOM 2504 N N . ALA A 1 311 ? -4.788 6.680 -18.703 1.00 88.00 311 ALA A N 1
ATOM 2505 C CA . ALA A 1 311 ? -5.894 7.595 -18.966 1.00 88.00 311 ALA A CA 1
ATOM 2506 C C . ALA A 1 311 ? -6.171 8.497 -17.751 1.00 88.00 311 ALA A C 1
ATOM 2508 O O . ALA A 1 311 ? -6.353 9.700 -17.929 1.00 88.00 311 ALA A O 1
ATOM 2509 N N . LEU A 1 312 ? -6.122 7.947 -16.533 1.00 87.62 312 LEU A N 1
ATOM 2510 C CA . LEU A 1 312 ? -6.268 8.711 -15.287 1.00 87.62 312 LEU A CA 1
ATOM 2511 C C . LEU A 1 312 ? -5.032 9.572 -14.992 1.00 87.62 312 LEU A C 1
ATOM 2513 O O . LEU A 1 312 ? -5.143 10.771 -14.747 1.00 87.62 312 LEU A O 1
ATOM 2517 N N . ALA A 1 313 ? -3.832 8.995 -15.085 1.00 87.44 313 ALA A N 1
ATOM 2518 C CA . ALA A 1 313 ? -2.584 9.697 -14.795 1.00 87.44 313 ALA A CA 1
ATOM 2519 C C . ALA A 1 313 ? -2.383 10.936 -15.683 1.00 87.44 313 ALA A C 1
ATOM 2521 O O . ALA A 1 313 ? -1.883 11.959 -15.207 1.00 87.44 313 ALA A O 1
ATOM 2522 N N . ARG A 1 314 ? -2.797 10.870 -16.956 1.00 87.50 314 ARG A N 1
ATOM 2523 C CA . ARG A 1 314 ? -2.710 11.990 -17.908 1.00 87.50 314 ARG A CA 1
ATOM 2524 C C . ARG A 1 314 ? -3.667 13.142 -17.609 1.00 87.50 314 ARG A C 1
ATOM 2526 O O . ARG A 1 314 ? -3.392 14.252 -18.046 1.00 87.50 314 ARG A O 1
ATOM 2533 N N . GLN A 1 315 ? -4.747 12.892 -16.875 1.00 87.44 315 GLN A N 1
ATOM 2534 C CA . GLN A 1 315 ? -5.670 13.939 -16.423 1.00 87.44 315 GLN A CA 1
ATOM 2535 C C . GLN A 1 315 ? -5.154 14.656 -15.168 1.00 87.44 315 GLN A C 1
ATOM 2537 O O . GLN A 1 315 ? -5.633 15.731 -14.825 1.00 87.44 315 GLN A O 1
ATOM 2542 N N . SER A 1 316 ? -4.165 14.081 -14.478 1.00 89.06 316 SER A N 1
ATOM 2543 C CA . SER A 1 316 ? -3.599 14.676 -13.270 1.00 89.06 316 SER A CA 1
ATOM 2544 C C . SER A 1 316 ? -2.556 15.765 -13.583 1.00 89.06 316 SER A C 1
ATOM 2546 O O . SER A 1 316 ? -1.854 15.686 -14.597 1.00 89.06 316 SER A O 1
ATOM 2548 N N . PRO A 1 317 ? -2.300 16.698 -12.646 1.00 90.44 317 PRO A N 1
ATOM 2549 C CA . PRO A 1 317 ? -1.178 17.642 -12.734 1.00 90.44 317 PRO A CA 1
ATOM 2550 C C . PRO A 1 317 ? 0.213 16.982 -12.795 1.00 90.44 317 PRO A C 1
ATOM 2552 O O . PRO A 1 317 ? 1.220 17.658 -13.012 1.00 90.44 317 PRO A O 1
ATOM 2555 N N . PHE A 1 318 ? 0.299 15.663 -12.596 1.00 90.88 318 PHE A N 1
ATOM 2556 C CA . PHE A 1 318 ? 1.534 14.881 -12.666 1.00 90.88 318 PHE A CA 1
ATOM 2557 C C . PHE A 1 318 ? 1.784 14.263 -14.049 1.00 90.88 318 PHE A C 1
ATOM 2559 O O . PHE A 1 318 ? 2.847 13.673 -14.253 1.00 90.88 318 PHE A O 1
ATOM 2566 N N . ALA A 1 319 ? 0.867 14.428 -15.010 1.00 86.12 319 ALA A N 1
ATOM 2567 C CA . ALA A 1 319 ? 0.895 13.787 -16.327 1.00 86.12 319 ALA A CA 1
ATOM 2568 C C . ALA A 1 319 ? 2.264 13.836 -17.024 1.00 86.12 319 ALA A C 1
ATOM 2570 O O . ALA A 1 319 ? 2.823 12.797 -17.388 1.00 86.12 319 ALA A O 1
ATOM 2571 N N . MET A 1 320 ? 2.837 15.034 -17.175 1.00 90.38 320 MET A N 1
ATOM 2572 C CA . MET A 1 320 ? 4.123 15.222 -17.853 1.00 90.38 320 MET A CA 1
ATOM 2573 C C . MET A 1 320 ? 5.272 14.544 -17.095 1.00 90.38 320 MET A C 1
ATOM 2575 O O . MET A 1 320 ? 6.079 13.839 -17.699 1.00 90.38 320 MET A O 1
ATOM 2579 N N . GLN A 1 321 ? 5.329 14.706 -15.767 1.00 90.62 321 GLN A N 1
ATOM 2580 C CA . GLN A 1 321 ? 6.370 14.101 -14.931 1.00 90.62 321 GLN A CA 1
ATOM 2581 C C . GLN A 1 321 ? 6.324 12.571 -15.017 1.00 90.62 321 GLN A C 1
ATOM 2583 O O . GLN A 1 321 ? 7.362 11.934 -15.201 1.00 90.62 321 GLN A O 1
ATOM 2588 N N . LEU A 1 322 ? 5.129 11.988 -14.901 1.00 89.38 322 LEU A N 1
ATOM 2589 C CA . LEU A 1 322 ? 4.922 10.544 -14.988 1.00 89.38 322 LEU A CA 1
ATOM 2590 C C . LEU A 1 322 ? 5.313 10.023 -16.372 1.00 89.38 322 LEU A C 1
ATOM 2592 O O . LEU A 1 322 ? 6.042 9.038 -16.474 1.00 89.38 322 LEU A O 1
ATOM 2596 N N . THR A 1 323 ? 4.900 10.722 -17.431 1.00 89.38 323 THR A N 1
ATOM 2597 C CA . THR A 1 323 ? 5.202 10.355 -18.822 1.00 89.38 323 THR A CA 1
ATOM 2598 C C . THR A 1 323 ? 6.708 10.343 -19.085 1.00 89.38 323 THR A C 1
ATOM 2600 O O . THR A 1 323 ? 7.241 9.353 -19.587 1.00 89.38 323 THR A O 1
ATOM 2603 N N . LEU A 1 324 ? 7.425 11.396 -18.681 1.00 92.06 324 LEU A N 1
ATOM 2604 C CA . LEU A 1 324 ? 8.883 11.471 -18.822 1.00 92.06 324 LEU A CA 1
ATOM 2605 C C . LEU A 1 324 ? 9.593 10.373 -18.017 1.00 92.06 324 LEU A C 1
ATOM 2607 O O . LEU A 1 324 ? 10.500 9.711 -18.524 1.00 92.06 324 LEU A O 1
ATOM 2611 N N . ALA A 1 325 ? 9.158 10.145 -16.775 1.00 89.00 325 ALA A N 1
ATOM 2612 C CA . ALA A 1 325 ? 9.680 9.084 -15.919 1.00 89.00 325 ALA A CA 1
ATOM 2613 C C . ALA A 1 325 ? 9.487 7.686 -16.528 1.00 89.00 325 ALA A C 1
ATOM 2615 O O . ALA A 1 325 ? 10.382 6.839 -16.443 1.00 89.00 325 ALA A O 1
ATOM 2616 N N . TYR A 1 326 ? 8.330 7.438 -17.142 1.00 90.00 326 TYR A N 1
ATOM 2617 C CA . TYR A 1 326 ? 8.042 6.193 -17.841 1.00 90.00 326 TYR A CA 1
ATOM 2618 C C . TYR A 1 326 ? 8.958 6.004 -19.044 1.00 90.00 326 TYR A C 1
ATOM 2620 O O . TYR A 1 326 ? 9.685 5.015 -19.083 1.00 90.00 326 TYR A O 1
ATOM 2628 N N . TYR A 1 327 ? 8.989 6.955 -19.982 1.00 94.00 327 TYR A N 1
ATOM 2629 C CA . TYR A 1 327 ? 9.785 6.808 -21.204 1.00 94.00 327 TYR A CA 1
ATOM 2630 C C . TYR A 1 327 ? 11.280 6.687 -20.917 1.00 94.00 327 TYR A C 1
ATOM 2632 O O . TYR A 1 327 ? 11.942 5.850 -21.528 1.00 94.00 327 TYR A O 1
ATOM 2640 N N . LYS A 1 328 ? 11.804 7.435 -19.935 1.00 93.06 328 LYS A N 1
ATOM 2641 C CA . LYS A 1 328 ? 13.203 7.304 -19.505 1.00 93.06 328 LYS A CA 1
ATOM 2642 C C . LYS A 1 328 ? 13.516 5.878 -19.043 1.00 93.06 328 LYS A C 1
ATOM 2644 O O . LYS A 1 328 ? 14.487 5.283 -19.504 1.00 93.06 328 LYS A O 1
ATOM 2649 N N . ARG A 1 329 ? 12.692 5.310 -18.156 1.00 89.94 329 ARG A N 1
ATOM 2650 C CA . ARG A 1 329 ? 12.891 3.939 -17.652 1.00 89.94 329 ARG A CA 1
ATOM 2651 C C . ARG A 1 329 ? 12.659 2.894 -18.733 1.00 89.94 329 ARG A C 1
ATOM 2653 O O . ARG A 1 329 ? 13.468 1.987 -18.879 1.00 89.94 329 ARG A O 1
ATOM 2660 N N . ALA A 1 330 ? 11.607 3.050 -19.528 1.00 91.88 330 ALA A N 1
ATOM 2661 C CA . ALA A 1 330 ? 11.276 2.144 -20.616 1.00 91.88 330 ALA A CA 1
ATOM 2662 C C . ALA A 1 330 ? 12.392 2.082 -21.667 1.00 91.88 330 ALA A C 1
ATOM 2664 O O . ALA A 1 330 ? 12.713 0.987 -22.133 1.00 91.88 330 ALA A O 1
ATOM 2665 N N . ALA A 1 331 ? 13.011 3.217 -22.008 1.00 94.25 331 ALA A N 1
ATOM 2666 C CA . ALA A 1 331 ? 14.154 3.268 -22.915 1.00 94.25 331 ALA A CA 1
ATOM 2667 C C . ALA A 1 331 ? 15.350 2.489 -22.349 1.00 94.25 331 ALA A C 1
ATOM 2669 O O . ALA A 1 331 ? 15.887 1.626 -23.039 1.00 94.25 331 ALA A O 1
ATOM 2670 N N . ILE A 1 332 ? 15.701 2.715 -21.076 1.00 92.81 332 ILE A N 1
ATOM 2671 C CA . ILE A 1 332 ? 16.793 1.999 -20.396 1.00 92.81 332 ILE A CA 1
ATOM 2672 C C . ILE A 1 332 ? 16.519 0.491 -20.353 1.00 92.81 332 ILE A C 1
ATOM 2674 O O . ILE A 1 332 ? 17.378 -0.297 -20.749 1.00 92.81 332 ILE A O 1
ATOM 2678 N N . THR A 1 333 ? 15.323 0.076 -19.925 1.00 91.38 333 THR A N 1
ATOM 2679 C CA . THR A 1 333 ? 14.952 -1.346 -19.866 1.00 91.38 333 THR A CA 1
ATOM 2680 C C . THR A 1 333 ? 15.009 -1.992 -21.248 1.00 91.38 333 THR A C 1
ATOM 2682 O O . THR A 1 333 ? 15.530 -3.096 -21.390 1.00 91.38 333 THR A O 1
ATOM 2685 N N . THR A 1 334 ? 14.510 -1.300 -22.277 1.00 94.31 334 THR A N 1
ATOM 2686 C CA . THR A 1 334 ? 14.523 -1.805 -23.656 1.00 94.31 334 THR A CA 1
ATOM 2687 C C . THR A 1 334 ? 15.954 -1.959 -24.162 1.00 94.31 334 THR A C 1
ATOM 2689 O O . THR A 1 334 ? 16.327 -3.046 -24.593 1.00 94.31 334 THR A O 1
ATOM 2692 N N . ALA A 1 335 ? 16.771 -0.908 -24.053 1.00 94.25 335 ALA A N 1
ATOM 2693 C CA . ALA A 1 335 ? 18.159 -0.926 -24.501 1.00 94.25 335 ALA A CA 1
ATOM 2694 C C . ALA A 1 335 ? 18.967 -2.028 -23.802 1.00 94.25 335 ALA A C 1
ATOM 2696 O O . ALA A 1 335 ? 19.654 -2.798 -24.469 1.00 94.25 335 ALA A O 1
ATOM 2697 N N . ARG A 1 336 ? 18.829 -2.166 -22.475 1.00 92.94 336 ARG A N 1
ATOM 2698 C CA . ARG A 1 336 ? 19.511 -3.214 -21.703 1.00 92.94 336 ARG A CA 1
ATOM 2699 C C . ARG A 1 336 ? 19.104 -4.615 -22.155 1.00 92.94 336 ARG A C 1
ATOM 2701 O O . ARG A 1 336 ? 19.972 -5.466 -22.311 1.00 92.94 336 ARG A O 1
ATOM 2708 N N . ALA A 1 337 ? 17.811 -4.858 -22.363 1.00 93.06 337 ALA A N 1
ATOM 2709 C CA . ALA A 1 337 ? 17.317 -6.174 -22.751 1.00 93.06 337 ALA A CA 1
ATOM 2710 C C . ALA A 1 337 ? 17.812 -6.590 -24.148 1.00 93.06 337 ALA A C 1
ATOM 2712 O O . ALA A 1 337 ? 18.299 -7.703 -24.317 1.00 93.06 337 ALA A O 1
ATOM 2713 N N . TYR A 1 338 ? 17.769 -5.677 -25.123 1.00 95.06 338 TYR A N 1
ATOM 2714 C CA . TYR A 1 338 ? 18.316 -5.931 -26.460 1.00 95.06 338 TYR A CA 1
ATOM 2715 C C . TYR A 1 338 ? 19.842 -6.082 -26.447 1.00 95.06 338 TYR A C 1
ATOM 2717 O O . TYR A 1 338 ? 20.373 -6.962 -27.120 1.00 95.06 338 TYR A O 1
ATOM 2725 N N . LEU A 1 339 ? 20.562 -5.276 -25.661 1.00 92.69 339 LEU A N 1
ATOM 2726 C CA . LEU A 1 339 ? 22.013 -5.409 -25.543 1.00 92.69 339 LEU A CA 1
ATOM 2727 C C . LEU A 1 339 ? 22.396 -6.780 -24.977 1.00 92.69 339 LEU A C 1
ATOM 2729 O O . LEU A 1 339 ? 23.288 -7.417 -25.520 1.00 92.69 339 LEU A O 1
ATOM 2733 N N . LEU A 1 340 ? 21.703 -7.270 -23.946 1.00 90.75 340 LEU A N 1
ATOM 2734 C CA . LEU A 1 340 ? 21.949 -8.609 -23.400 1.00 90.75 340 LEU A CA 1
ATOM 2735 C C . LEU A 1 340 ? 21.680 -9.721 -24.424 1.00 90.75 340 LEU A C 1
ATOM 2737 O O . LEU A 1 340 ? 22.499 -10.629 -24.545 1.00 90.75 340 LEU A O 1
ATOM 2741 N N . ALA A 1 341 ? 20.598 -9.604 -25.198 1.00 92.69 341 ALA A N 1
ATOM 2742 C CA . ALA A 1 341 ? 20.232 -10.598 -26.204 1.00 92.69 341 ALA A CA 1
ATOM 2743 C C . ALA A 1 341 ? 21.251 -10.688 -27.352 1.00 92.69 341 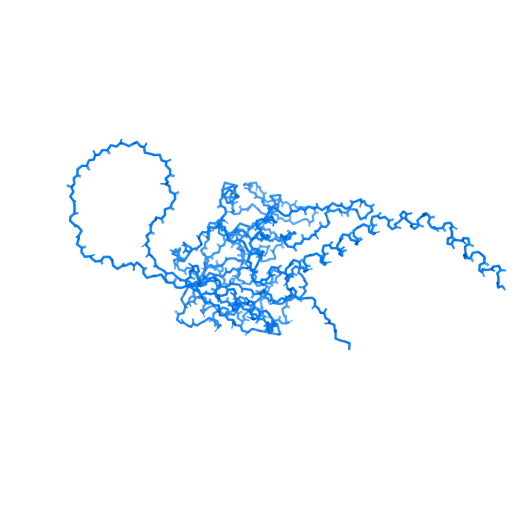ALA A C 1
ATOM 2745 O O . ALA A 1 341 ? 21.588 -11.781 -27.798 1.00 92.69 341 ALA A O 1
ATOM 2746 N N . TYR A 1 342 ? 21.774 -9.549 -27.821 1.00 92.50 342 TYR A N 1
ATOM 2747 C CA . TYR A 1 342 ? 22.556 -9.497 -29.062 1.00 92.50 342 TYR A CA 1
ATOM 2748 C C . TYR A 1 342 ? 24.053 -9.200 -28.880 1.00 92.50 342 TYR A C 1
ATOM 2750 O O . TYR A 1 342 ? 24.827 -9.432 -29.813 1.00 92.50 342 TYR A O 1
ATOM 2758 N N . ALA A 1 343 ? 24.507 -8.741 -27.706 1.00 89.31 343 ALA A N 1
ATOM 2759 C CA . ALA A 1 343 ? 25.933 -8.508 -27.445 1.00 89.31 343 ALA A CA 1
ATOM 2760 C C . ALA A 1 343 ? 26.811 -9.756 -27.653 1.00 89.31 343 ALA A C 1
ATOM 2762 O O . ALA A 1 343 ? 27.894 -9.597 -28.218 1.00 89.31 343 ALA A O 1
ATOM 2763 N N . PRO A 1 344 ? 26.391 -10.987 -27.286 1.00 86.38 344 PRO A N 1
ATOM 2764 C CA . PRO A 1 344 ? 27.183 -12.184 -27.568 1.00 86.38 344 PRO A CA 1
ATOM 2765 C C . PRO A 1 344 ? 27.394 -12.415 -29.069 1.00 86.38 344 PRO A C 1
ATOM 2767 O O . PRO A 1 344 ? 28.513 -12.704 -29.492 1.00 86.38 344 PRO A O 1
ATOM 2770 N N . CYS A 1 345 ? 26.353 -12.225 -29.887 1.00 86.00 345 CYS A N 1
ATOM 2771 C CA . CYS A 1 345 ? 26.438 -12.350 -31.343 1.00 86.00 345 CYS A CA 1
ATOM 2772 C C . CYS A 1 345 ? 27.339 -11.264 -31.944 1.00 86.00 345 CYS A C 1
ATOM 2774 O O . CYS A 1 345 ? 28.239 -11.572 -32.723 1.00 86.00 345 CYS A O 1
ATOM 2776 N N . ALA A 1 346 ? 27.147 -10.006 -31.537 1.00 83.94 346 ALA A N 1
ATOM 2777 C CA . ALA A 1 346 ? 27.980 -8.893 -31.986 1.00 83.94 346 ALA A CA 1
ATOM 2778 C C . ALA A 1 346 ? 29.456 -9.101 -31.603 1.00 83.94 346 ALA A C 1
ATOM 2780 O O . ALA A 1 346 ? 30.350 -8.914 -32.427 1.00 83.94 346 ALA A O 1
ATOM 2781 N N . TYR A 1 347 ? 29.723 -9.561 -30.378 1.00 84.69 347 TYR A N 1
ATOM 2782 C CA . TYR A 1 347 ? 31.071 -9.899 -29.933 1.00 84.69 347 TYR A CA 1
ATOM 2783 C C . TYR A 1 347 ? 31.665 -11.056 -30.741 1.00 84.69 347 TYR A C 1
ATOM 2785 O O . TYR A 1 347 ? 32.814 -10.964 -31.168 1.00 84.69 347 TYR A O 1
ATOM 2793 N N . ALA A 1 348 ? 30.901 -12.125 -30.989 1.00 86.06 348 ALA A N 1
ATOM 2794 C CA . ALA A 1 348 ? 31.355 -13.262 -31.786 1.00 86.06 348 ALA A CA 1
ATOM 2795 C C . ALA A 1 348 ? 31.750 -12.845 -33.213 1.00 86.06 348 ALA A C 1
ATOM 2797 O O . ALA A 1 348 ? 32.800 -13.275 -33.690 1.00 86.06 348 ALA A O 1
ATOM 2798 N N . LEU A 1 349 ? 30.975 -11.955 -33.844 1.00 88.62 349 LEU A N 1
ATOM 2799 C CA . LEU A 1 349 ? 31.278 -11.385 -35.163 1.00 88.62 349 LEU A CA 1
ATOM 2800 C C . LEU A 1 349 ? 32.533 -10.499 -35.151 1.00 88.62 349 LEU A C 1
ATOM 2802 O O . LEU A 1 349 ? 33.332 -10.548 -36.081 1.00 88.62 349 LEU A O 1
ATOM 2806 N N . MET A 1 350 ? 32.744 -9.722 -34.086 1.00 87.44 350 MET A N 1
ATOM 2807 C CA . MET A 1 350 ? 33.895 -8.816 -33.960 1.00 87.44 350 MET A CA 1
ATOM 2808 C C . MET A 1 350 ? 35.175 -9.513 -33.471 1.00 87.44 350 MET A C 1
ATOM 2810 O O . MET A 1 350 ? 36.279 -8.987 -33.639 1.00 87.44 350 MET A O 1
ATOM 2814 N N . ARG A 1 351 ? 35.066 -10.702 -32.868 1.00 88.25 351 ARG A N 1
ATOM 2815 C CA . ARG A 1 351 ? 36.185 -11.437 -32.256 1.00 88.25 351 ARG A CA 1
ATOM 2816 C C . ARG A 1 351 ? 37.357 -11.703 -33.216 1.00 88.25 351 ARG A C 1
ATOM 2818 O O . ARG A 1 351 ? 38.494 -11.521 -32.769 1.00 88.25 351 ARG A O 1
ATOM 2825 N N . PRO A 1 352 ? 37.154 -12.103 -34.489 1.00 87.25 352 PRO A N 1
ATOM 2826 C CA . PRO A 1 352 ? 38.253 -12.278 -35.441 1.00 87.25 352 PRO A CA 1
ATOM 2827 C C . PRO A 1 352 ? 39.015 -10.972 -35.699 1.00 87.25 352 PRO A C 1
ATOM 2829 O O . PRO A 1 352 ? 40.243 -10.962 -35.668 1.00 87.25 352 PRO A O 1
ATOM 2832 N N . PHE A 1 353 ? 38.300 -9.855 -35.850 1.00 86.31 353 PHE A N 1
ATOM 2833 C CA . PHE A 1 353 ? 38.893 -8.538 -36.090 1.00 86.31 353 PHE A CA 1
ATOM 2834 C C . PHE A 1 353 ? 39.697 -8.034 -34.882 1.00 86.31 353 PHE A C 1
ATOM 2836 O O . PHE A 1 353 ? 40.836 -7.593 -35.020 1.00 86.31 353 PHE A O 1
ATOM 2843 N N . VAL A 1 354 ? 39.156 -8.189 -33.668 1.00 83.06 354 VAL A N 1
ATOM 2844 C CA . VAL A 1 354 ? 39.867 -7.838 -32.425 1.00 83.06 354 VAL A CA 1
ATOM 2845 C C . VAL A 1 354 ? 41.142 -8.674 -32.249 1.00 83.06 354 VAL A C 1
ATOM 2847 O O . VAL A 1 354 ? 42.159 -8.153 -31.789 1.00 83.06 354 VAL A O 1
ATOM 2850 N N . ARG A 1 355 ? 41.119 -9.963 -32.623 1.00 85.81 355 ARG A N 1
ATOM 2851 C CA . ARG A 1 355 ? 42.318 -10.821 -32.618 1.00 85.81 355 ARG A CA 1
ATOM 2852 C C . ARG A 1 355 ? 43.361 -10.349 -33.631 1.00 85.81 355 ARG A C 1
ATOM 2854 O O . ARG A 1 355 ? 44.529 -10.259 -33.265 1.00 85.81 355 ARG A O 1
ATOM 2861 N N . ALA A 1 356 ? 42.943 -10.001 -34.848 1.00 85.75 356 ALA A N 1
ATOM 2862 C CA . ALA A 1 356 ? 43.837 -9.477 -35.879 1.00 85.75 356 ALA A CA 1
ATOM 2863 C C . ALA A 1 356 ? 44.530 -8.178 -35.428 1.00 85.75 356 ALA A C 1
ATOM 2865 O O . ALA A 1 356 ? 45.753 -8.076 -35.506 1.00 85.75 356 ALA A O 1
ATOM 2866 N N . LEU A 1 357 ? 43.780 -7.232 -34.851 1.00 84.94 357 LEU A N 1
ATOM 2867 C CA . LEU A 1 357 ? 44.336 -5.985 -34.311 1.00 84.94 357 LEU A CA 1
ATOM 2868 C C . LEU A 1 357 ? 45.341 -6.216 -33.172 1.00 84.94 357 LEU A C 1
ATOM 2870 O O . LEU A 1 357 ? 46.377 -5.554 -33.119 1.00 84.94 357 LEU A O 1
ATOM 2874 N N . LYS A 1 358 ? 45.064 -7.159 -32.261 1.00 83.38 358 LYS A N 1
ATOM 2875 C CA . LYS A 1 358 ? 46.007 -7.517 -31.186 1.00 83.38 358 LYS A CA 1
ATOM 2876 C C . LYS A 1 358 ? 47.284 -8.156 -31.729 1.00 83.38 358 LYS A C 1
ATOM 2878 O O . LYS A 1 358 ? 48.358 -7.840 -31.227 1.00 83.38 358 LYS A O 1
ATOM 2883 N N . SER A 1 359 ? 47.170 -9.014 -32.745 1.00 78.75 359 SER A N 1
ATOM 2884 C CA . SER A 1 359 ? 48.326 -9.623 -33.411 1.00 78.75 359 SER A CA 1
ATOM 2885 C C . SER A 1 359 ? 49.217 -8.558 -34.050 1.00 78.75 359 SER A C 1
ATOM 2887 O O . SER A 1 359 ? 50.409 -8.537 -33.770 1.00 78.75 359 SER A O 1
ATOM 2889 N N . LEU A 1 360 ? 48.633 -7.626 -34.814 1.00 79.75 360 LEU A N 1
ATOM 2890 C CA . LEU A 1 360 ? 49.346 -6.501 -35.440 1.00 79.75 360 LEU A CA 1
ATOM 2891 C C . LEU A 1 360 ? 50.081 -5.629 -34.415 1.00 79.75 360 LEU A C 1
ATOM 2893 O O . LEU A 1 360 ? 51.221 -5.237 -34.640 1.00 79.75 360 LEU A O 1
ATOM 2897 N N . LYS A 1 361 ? 49.462 -5.364 -33.259 1.00 75.00 361 LYS A N 1
ATOM 2898 C CA . LYS A 1 361 ? 50.087 -4.584 -32.182 1.00 75.00 361 LYS A CA 1
ATOM 2899 C C . LYS A 1 361 ? 51.290 -5.295 -31.547 1.00 75.00 361 LYS A C 1
ATOM 2901 O O . LYS A 1 361 ? 52.225 -4.624 -31.132 1.00 75.00 361 LYS A O 1
ATOM 2906 N N . HIS A 1 362 ? 51.279 -6.627 -31.489 1.00 70.31 362 HIS A N 1
ATOM 2907 C CA . HIS A 1 362 ? 52.424 -7.424 -31.035 1.00 70.31 362 HIS A CA 1
ATOM 2908 C C . HIS A 1 362 ? 53.546 -7.534 -32.073 1.00 70.31 362 HIS A C 1
ATOM 2910 O O . HIS A 1 362 ? 54.653 -7.878 -31.698 1.00 70.31 362 HIS A O 1
ATOM 2916 N N . THR A 1 363 ? 53.272 -7.275 -33.355 1.00 70.94 363 THR A N 1
ATOM 2917 C CA . THR A 1 363 ? 54.293 -7.276 -34.421 1.00 70.94 363 THR A CA 1
ATOM 2918 C C . THR A 1 363 ? 54.954 -5.902 -34.609 1.00 70.94 363 THR A C 1
ATOM 2920 O O . THR A 1 363 ? 55.947 -5.792 -35.315 1.00 70.94 363 THR A O 1
ATOM 2923 N N . LEU A 1 364 ? 54.382 -4.849 -34.011 1.00 62.03 364 LEU A N 1
ATOM 2924 C CA . LEU A 1 364 ? 54.849 -3.455 -34.077 1.00 62.03 364 LEU A CA 1
ATOM 2925 C C . LEU A 1 364 ? 55.661 -3.016 -32.840 1.00 62.03 364 LEU A C 1
ATOM 2927 O O . LEU A 1 364 ? 56.067 -1.857 -32.759 1.00 62.03 364 LEU A O 1
ATOM 2931 N N . HIS A 1 365 ? 55.885 -3.926 -31.892 1.00 49.81 365 HIS A N 1
ATOM 2932 C CA . HIS A 1 365 ? 56.813 -3.811 -30.765 1.00 49.81 365 HIS A CA 1
ATOM 2933 C C . HIS A 1 365 ? 57.851 -4.917 -30.891 1.00 49.81 365 HIS A C 1
ATOM 2935 O O . HIS A 1 365 ? 59.010 -4.655 -30.503 1.00 49.81 365 HIS A O 1
#

Foldseek 3Di:
DDDDDAPPPWFFWKKKADDDDDDDDDDDDDDDDDDDDDDDDDDDDDDDDDDQDEIEIETETADDDPLRVVLVVVQQVVVCVVGHYDYHYHHDHQVVCVLDFADDPVDGTRSVCSVLCCLPRDDPPGFKMKIAGPQKDFDADPNVVNVDDQDQAQKEFAQDLFFWCVFVCCVVPLAPSQLQGDPRIIIGRSVVSNVFDSVCLSVDPGQPVHVSRVCCNRRVVRYDYDQCLAELEPDDPVNGQQDPDQFDQDPVRITTHHHNQHPVSNVVSVVRRRMYRDPDDAGLLEWAFPDPDLQAQTDTDHDPCNVVVLVVCCVGSCNVVSVVVSVVRNVVNNVSSVCSNCVVVVCVVCVVVVVVVVVVVVVVD

Solvent-accessible surface area (backbone atoms only — not comparable to full-atom values): 21496 Å² total; per-residue (Å²): 140,82,86,81,75,72,93,76,86,61,80,45,46,46,28,44,38,64,85,75,80,80,80,89,87,86,90,86,83,86,85,89,84,91,87,89,83,88,89,90,79,86,90,77,79,86,80,72,77,62,70,80,67,47,46,38,36,42,27,51,34,61,70,73,52,74,70,53,52,53,34,50,54,51,42,32,55,60,45,35,75,77,45,53,46,44,77,43,80,43,79,49,59,50,77,82,43,65,93,49,74,59,47,54,97,93,45,85,36,42,65,69,49,53,66,70,44,49,62,74,74,48,62,84,88,56,50,51,38,39,41,37,44,72,59,52,46,79,70,47,86,64,71,63,60,75,70,57,82,43,82,88,26,27,27,31,29,24,61,31,65,69,29,30,45,84,38,64,54,35,56,71,62,79,39,55,51,54,75,38,44,41,71,50,36,33,41,33,34,36,68,54,47,56,72,54,75,63,74,50,64,87,74,48,93,42,44,90,65,35,48,38,42,38,48,43,64,78,34,65,95,24,61,30,79,44,67,51,22,62,46,32,64,52,61,64,67,93,66,43,41,48,53,92,53,76,64,45,66,50,99,86,68,46,38,38,38,45,34,69,58,47,58,66,58,50,54,48,20,72,77,59,41,33,20,39,26,55,45,100,56,77,41,56,78,55,62,50,72,70,43,85,57,52,66,43,80,67,38,74,69,76,41,89,54,23,69,60,51,50,59,54,44,58,74,40,74,52,25,67,63,52,51,53,54,32,53,57,50,35,50,52,48,49,53,52,40,50,46,53,24,43,45,62,58,53,46,61,69,46,45,64,58,56,50,51,55,52,51,53,56,64,73,75,106

Radius of gyration: 25.9 Å; Cα contacts (8 Å, |Δi|>4): 536; chains: 1; bounding box: 110×54×58 Å

InterPro domains:
  IPR002495 Glycosyl transferase, family 8 [PF01501] (35-287)
  IPR029044 Nucleotide-diphospho-sugar transferases [G3DSA:3.90.550.10] (41-297)
  IPR029044 Nucleotide-diphospho-sugar transferases [SSF53448] (54-320)
  IPR050748 Glycosyltransferase 8 domain-containing [PTHR13778] (55-312)

Sequence (365 aa):
MENSLPLIHRFTHLVSITPFLHASLESNVKKEASKPLSPQAKPTSQSQAPEILPIHFHLLADSLSKATLSRLRTLESSLNAIYPTQIHIHALKQAEFEALNPWGEAGANWCAYFRLKLGDVLPKQIKRALYLDVDTLILQDVRELFYYDLGQCAIGAVRSGISGDSIKIVRERKIKPQDYFNSGVLLIDLPKWRTKNLSLIHTAEYAEYADQDFLNLIFKDSVCFLPYRFNLQWLAESRIHFDSAPPRKDSNGITSYPSAIDFREFASALVSPAIVHLLGGYKPWEKQNFQADPSKPPIFAQNPYHKLWWALARQSPFAMQLTLAYYKRAAITTARAYLLAYAPCAYALMRPFVRALKSLKHTLH

Secondary structure (DSSP, 8-state):
------TTTT---EEEE------------------------PPPS--PPP--PPEEEEEEES---HHHHHHHHHHHHHHHTTS-EEEEEEE--GGGGTTSPP--TTSS--GGGGGGGHHHHS-TT--EEEEE-TTEEE-S-GGGGGG---TT-SEEEEEPS--BTTSHHHHTTSS-GGGPEEEEEEEEEHHHHTTS-GGGGGG-S--TTTHHHHHHHHTTTSEEEPPGGGGEE---GGGS--S-PPPEE-TTSPEEPPPSS-HHHHHHHHHS-SEEE--SS--TT--EE--SSTTSPP-EE--TTHHHHHHHHHHSTTHHHHHHHHHHHHHHHHHHHHHHHHHHHHHHHHHHHHHHHHHHHHH--

pLDDT: mean 80.82, std 21.12, range [22.3, 98.62]

Nearest PDB structures (foldseek):
  7zvj-assembly1_A  TM=6.937E-01  e=7.994E-08  Homo sapiens
  5y7f-assembly1_A  TM=6.005E-01  e=6.120E-06  Thermomyces dupontii
  7bxo-assembly1_A  TM=5.201E-01  e=3.726E+00  Shewanella oneidensis MR-1
  5loa-assembly1_B  TM=4.229E-01  e=2.430E+00  Corynebacterium glutamicum ATCC 13032